Protein AF-A0A1Y1VNZ2-F1 (afdb_monomer_lite)

Structure (mmCIF, N/CA/C/O backbone):
data_AF-A0A1Y1VNZ2-F1
#
_entry.id   AF-A0A1Y1VNZ2-F1
#
loop_
_atom_site.group_PDB
_atom_site.id
_atom_site.type_symbol
_atom_site.label_atom_id
_atom_site.label_alt_id
_atom_site.label_comp_id
_atom_site.label_asym_id
_atom_site.label_entity_id
_atom_site.label_seq_id
_atom_site.pdbx_PDB_ins_code
_atom_site.Cartn_x
_atom_site.Cartn_y
_atom_site.Cartn_z
_atom_site.occupancy
_atom_site.B_iso_or_equiv
_atom_site.auth_seq_id
_atom_site.auth_comp_id
_atom_site.auth_asym_id
_atom_site.auth_atom_id
_atom_site.pdbx_PDB_model_num
ATOM 1 N N . MET A 1 1 ? -47.159 17.615 4.444 1.00 54.03 1 MET A N 1
ATOM 2 C CA . MET A 1 1 ? -46.268 16.530 3.976 1.00 54.03 1 MET A CA 1
ATOM 3 C C . MET A 1 1 ? -45.574 15.973 5.214 1.00 54.03 1 MET A C 1
ATOM 5 O O . MET A 1 1 ? -44.847 16.717 5.856 1.00 54.03 1 MET A O 1
ATOM 9 N N . ASN A 1 2 ? -45.932 14.759 5.651 1.00 54.75 2 ASN A N 1
ATOM 10 C CA . ASN A 1 2 ? -45.526 14.228 6.960 1.00 54.75 2 ASN A CA 1
ATOM 11 C C . ASN A 1 2 ? -44.004 14.058 7.062 1.00 54.75 2 ASN A C 1
ATOM 13 O O . ASN A 1 2 ? -43.372 13.559 6.132 1.00 54.75 2 ASN A O 1
ATOM 17 N N . ILE A 1 3 ? -43.443 14.412 8.220 1.00 58.66 3 ILE A N 1
ATOM 18 C CA . ILE A 1 3 ? -42.016 14.269 8.561 1.00 58.66 3 ILE A CA 1
ATOM 19 C C . ILE A 1 3 ? -41.533 12.818 8.343 1.00 58.66 3 ILE A C 1
ATOM 21 O O . ILE A 1 3 ? -40.403 12.598 7.913 1.00 58.66 3 ILE A O 1
ATOM 25 N N . SER A 1 4 ? -42.415 11.826 8.518 1.00 63.47 4 SER A N 1
ATOM 26 C CA . SER A 1 4 ? -42.131 10.413 8.226 1.00 63.47 4 SER A CA 1
ATOM 27 C C . SER A 1 4 ? -41.830 10.134 6.748 1.00 63.47 4 SER A C 1
ATOM 29 O O . SER A 1 4 ? -40.929 9.357 6.444 1.00 63.47 4 SER A O 1
ATOM 31 N N . ASN A 1 5 ? -42.530 10.794 5.819 1.00 61.56 5 ASN A N 1
ATOM 32 C CA . ASN A 1 5 ? -42.321 10.606 4.381 1.00 61.56 5 ASN A CA 1
ATOM 33 C C . ASN A 1 5 ? -41.025 11.268 3.908 1.00 61.56 5 ASN A C 1
ATOM 35 O O . ASN A 1 5 ? -40.374 10.752 3.006 1.00 61.56 5 ASN A O 1
ATOM 39 N N . ILE A 1 6 ? -40.630 12.381 4.535 1.00 63.16 6 ILE A N 1
ATOM 40 C CA . ILE A 1 6 ? -39.359 13.060 4.254 1.00 63.16 6 ILE A CA 1
ATOM 41 C C . ILE A 1 6 ? -38.185 12.192 4.721 1.00 63.16 6 ILE A C 1
ATOM 43 O O . ILE A 1 6 ? -37.257 11.965 3.950 1.00 63.16 6 ILE A O 1
ATOM 47 N N . ASN A 1 7 ? -38.259 11.622 5.927 1.00 63.69 7 ASN A N 1
ATOM 48 C CA . ASN A 1 7 ? -37.220 10.724 6.442 1.00 63.69 7 ASN A CA 1
ATOM 49 C C . ASN A 1 7 ? -37.095 9.433 5.617 1.00 63.69 7 ASN A C 1
ATOM 51 O O . ASN A 1 7 ? -35.981 8.983 5.360 1.00 63.69 7 ASN A O 1
ATOM 55 N N . LEU A 1 8 ? -38.214 8.874 5.142 1.00 66.00 8 LEU A N 1
ATOM 56 C CA . LEU A 1 8 ? -38.209 7.700 4.265 1.00 66.00 8 LEU A CA 1
ATOM 57 C C . LEU A 1 8 ? -37.582 8.009 2.895 1.00 66.00 8 LEU A C 1
ATOM 59 O O . LEU A 1 8 ? -36.764 7.237 2.401 1.00 66.00 8 LEU A O 1
ATOM 63 N N . LEU A 1 9 ? -37.916 9.156 2.296 1.00 61.31 9 LEU A N 1
ATOM 64 C CA . LEU A 1 9 ? -37.303 9.615 1.046 1.00 61.31 9 LEU A CA 1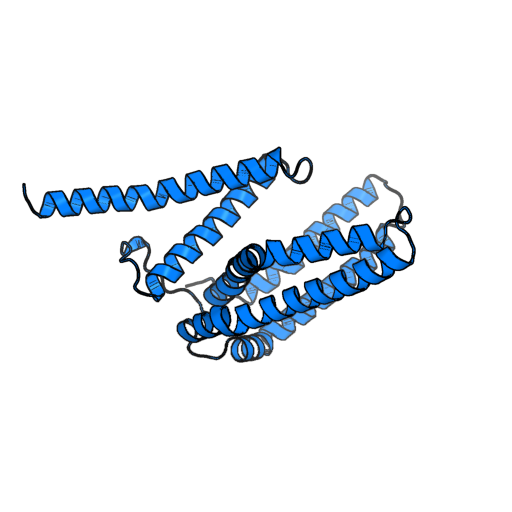
ATOM 65 C C . LEU A 1 9 ? -35.797 9.831 1.209 1.00 61.31 9 LEU A C 1
ATOM 67 O O . LEU A 1 9 ? -35.024 9.344 0.388 1.00 61.31 9 LEU A O 1
ATOM 71 N N . ILE A 1 10 ? -35.371 10.499 2.281 1.00 62.81 10 ILE A N 1
ATOM 72 C CA . ILE A 1 10 ? -33.952 10.716 2.590 1.00 62.81 10 ILE A CA 1
ATOM 73 C C . ILE A 1 10 ? -33.227 9.375 2.768 1.00 62.81 10 ILE A C 1
ATOM 75 O O . ILE A 1 10 ? -32.164 9.188 2.181 1.00 62.81 10 ILE A O 1
ATOM 79 N N . ALA A 1 11 ? -33.817 8.415 3.486 1.00 62.03 11 ALA A N 1
ATOM 80 C CA . ALA A 1 11 ? -33.245 7.080 3.656 1.00 62.03 11 ALA A CA 1
ATOM 81 C C . ALA A 1 11 ? -33.095 6.330 2.320 1.00 62.03 11 ALA A C 1
ATOM 83 O O . ALA A 1 11 ? -32.047 5.740 2.057 1.00 62.03 11 ALA A O 1
ATOM 84 N N . ILE A 1 12 ? -34.091 6.409 1.431 1.00 66.19 12 ILE A N 1
ATOM 85 C CA . ILE A 1 12 ? -34.027 5.805 0.091 1.00 66.19 12 ILE A CA 1
ATOM 86 C C . ILE A 1 12 ? -32.939 6.476 -0.759 1.00 66.19 12 ILE A C 1
ATOM 88 O O . ILE A 1 12 ? -32.157 5.784 -1.413 1.00 66.19 12 ILE A O 1
ATOM 92 N N . TYR A 1 13 ? -32.842 7.807 -0.740 1.00 64.50 13 TYR A N 1
ATOM 93 C CA . TYR A 1 13 ? -31.805 8.532 -1.479 1.00 64.50 13 TYR A CA 1
ATOM 94 C C . TYR A 1 13 ? -30.401 8.202 -0.970 1.00 64.50 13 TYR A C 1
ATOM 96 O O . TYR A 1 13 ? -29.522 7.906 -1.776 1.00 64.50 13 TYR A O 1
ATOM 104 N N . ILE A 1 14 ? -30.204 8.180 0.349 1.00 68.00 14 ILE A N 1
ATOM 105 C CA . ILE A 1 14 ? -28.942 7.784 0.983 1.00 68.00 14 ILE A CA 1
ATOM 106 C C . ILE A 1 14 ? -28.587 6.336 0.611 1.00 68.00 14 ILE A C 1
ATOM 108 O O . ILE A 1 14 ? -27.460 6.078 0.194 1.00 68.00 14 ILE A O 1
ATOM 112 N N . SER A 1 15 ? -29.556 5.411 0.653 1.00 69.50 15 SER A N 1
ATOM 113 C CA . SER A 1 15 ? -29.335 4.012 0.259 1.00 69.50 15 SER A CA 1
ATOM 114 C C . SER A 1 15 ? -28.850 3.883 -1.186 1.00 69.50 15 SER A C 1
ATOM 116 O O . SER A 1 15 ? -27.930 3.119 -1.454 1.00 69.50 15 SER A O 1
ATOM 118 N N . ARG A 1 16 ? -29.388 4.685 -2.117 1.00 78.31 16 ARG A N 1
ATOM 119 C CA . ARG A 1 16 ? -28.989 4.652 -3.532 1.00 78.31 16 ARG A CA 1
ATOM 120 C C . ARG A 1 16 ? -27.532 5.047 -3.735 1.00 78.31 16 ARG A C 1
ATOM 122 O O . ARG A 1 16 ? -26.854 4.395 -4.525 1.00 78.31 16 ARG A O 1
ATOM 129 N N . TRP A 1 17 ? -27.045 6.060 -3.020 1.00 80.06 17 TRP A N 1
ATOM 130 C CA . TRP A 1 17 ? -25.656 6.513 -3.134 1.00 80.06 17 TRP A CA 1
ATOM 131 C C . TRP A 1 17 ? -24.645 5.449 -2.700 1.00 80.06 17 TRP A C 1
ATOM 133 O O . TRP A 1 17 ? -23.601 5.325 -3.340 1.00 80.06 17 TRP A O 1
ATOM 143 N N . TYR A 1 18 ? -24.977 4.632 -1.695 1.00 81.50 18 TYR A N 1
ATOM 144 C CA . TYR A 1 18 ? -24.123 3.519 -1.263 1.00 81.50 18 TYR A CA 1
ATOM 145 C C . TYR A 1 18 ? -23.959 2.419 -2.320 1.00 81.50 18 TYR A C 1
ATOM 147 O O . TYR A 1 18 ? -22.993 1.668 -2.248 1.00 81.50 18 TYR A O 1
ATOM 155 N N . TYR A 1 19 ? -24.847 2.331 -3.316 1.00 82.62 19 TYR A N 1
ATOM 156 C CA . TYR A 1 19 ? -24.719 1.371 -4.419 1.00 82.62 19 TYR A CA 1
ATOM 157 C C . TYR A 1 19 ? -24.178 2.015 -5.696 1.00 82.62 19 TYR A C 1
ATOM 159 O O . TYR A 1 19 ? -23.313 1.448 -6.362 1.00 82.62 19 TYR A O 1
ATOM 167 N N . THR A 1 20 ? -24.653 3.210 -6.052 1.00 87.44 20 THR A N 1
ATOM 168 C CA . THR A 1 20 ? -24.281 3.845 -7.323 1.00 87.44 20 THR A CA 1
ATOM 169 C C . THR A 1 20 ? -22.817 4.273 -7.354 1.00 87.44 20 THR A C 1
ATOM 171 O O . THR A 1 20 ? -22.158 4.067 -8.373 1.00 87.44 20 THR A O 1
ATOM 174 N N . LEU A 1 21 ? -22.284 4.824 -6.257 1.00 88.12 21 LEU A N 1
ATOM 175 C CA . LEU A 1 21 ? -20.892 5.284 -6.196 1.00 88.12 21 LEU A CA 1
ATOM 176 C C . LEU A 1 21 ? -19.888 4.130 -6.344 1.00 88.12 21 LEU A C 1
ATOM 178 O O . LEU A 1 21 ? -19.028 4.231 -7.225 1.00 88.12 21 LEU A O 1
ATOM 182 N N . PRO A 1 22 ? -20.000 3.014 -5.594 1.00 91.19 22 PRO A N 1
ATOM 183 C CA . PRO A 1 22 ? -19.127 1.861 -5.802 1.00 91.19 22 PRO A CA 1
ATOM 184 C C . PRO A 1 22 ? -19.240 1.271 -7.206 1.00 91.19 22 PRO A C 1
ATOM 186 O O . PRO A 1 22 ? -18.220 0.958 -7.812 1.00 91.19 22 PRO A O 1
ATOM 189 N N . CYS A 1 23 ? -20.447 1.164 -7.774 1.00 91.38 23 CYS A N 1
ATOM 190 C CA . CYS A 1 23 ? -20.615 0.654 -9.138 1.00 91.38 23 CYS A CA 1
ATOM 191 C C . CYS A 1 23 ? -19.909 1.534 -10.181 1.00 91.38 23 CYS A C 1
ATOM 193 O O . CYS A 1 23 ? -19.227 1.009 -11.062 1.00 91.38 23 CYS A O 1
ATOM 195 N N . LEU A 1 24 ? -20.032 2.861 -10.072 1.00 92.94 24 LEU A N 1
ATOM 196 C CA . LEU A 1 24 ? -19.331 3.795 -10.955 1.00 92.94 24 LEU A CA 1
ATOM 197 C C . LEU A 1 24 ? -17.814 3.689 -10.787 1.00 92.94 24 LEU A C 1
ATOM 199 O O . LEU A 1 24 ? -17.089 3.607 -11.778 1.00 92.94 24 LEU A O 1
ATOM 203 N N . PHE A 1 25 ? -17.335 3.637 -9.545 1.00 92.31 25 PHE A N 1
ATOM 204 C CA . PHE A 1 25 ? -15.914 3.491 -9.246 1.00 92.31 25 PHE A CA 1
ATOM 205 C C . PHE A 1 25 ? -15.343 2.175 -9.796 1.00 92.31 25 PHE A C 1
ATOM 207 O O . PHE A 1 25 ? -14.300 2.184 -10.451 1.00 92.31 25 PHE A O 1
ATOM 214 N N . CYS A 1 26 ? -16.076 1.070 -9.643 1.00 94.56 26 CYS A N 1
ATOM 215 C CA . CYS A 1 26 ? -15.733 -0.225 -10.229 1.00 94.56 26 CYS A CA 1
ATOM 216 C C . CYS A 1 26 ? -15.634 -0.146 -11.753 1.00 94.56 26 CYS A C 1
ATOM 218 O O . CYS A 1 26 ? -14.647 -0.605 -12.326 1.00 94.56 26 CYS A O 1
ATOM 220 N N . GLY A 1 27 ? -16.604 0.499 -12.410 1.00 94.12 27 GLY A N 1
ATOM 221 C CA . GLY A 1 27 ? -16.579 0.713 -13.857 1.00 94.12 27 GLY A CA 1
ATOM 222 C C . GLY A 1 27 ? -15.359 1.514 -14.322 1.00 94.12 27 GLY A C 1
ATOM 223 O O . GLY A 1 27 ? -14.722 1.141 -15.308 1.00 94.12 27 GLY A O 1
ATOM 224 N N . ILE A 1 28 ? -14.985 2.568 -13.588 1.00 93.56 28 ILE A N 1
ATOM 225 C CA . ILE A 1 28 ? -13.801 3.392 -13.886 1.00 93.56 28 ILE A CA 1
ATOM 226 C C . ILE A 1 28 ? -12.513 2.575 -13.739 1.00 93.56 28 ILE A C 1
ATOM 228 O O . ILE A 1 28 ? -11.670 2.596 -14.639 1.00 93.56 28 ILE A O 1
ATOM 232 N N . ILE A 1 29 ? -12.356 1.841 -12.634 1.00 92.31 29 ILE A N 1
ATOM 233 C CA . ILE A 1 29 ? -11.171 1.002 -12.409 1.00 92.31 29 ILE A CA 1
ATOM 234 C C . ILE A 1 29 ? -11.089 -0.086 -13.471 1.00 92.31 29 ILE A C 1
ATOM 236 O O . ILE A 1 29 ? -10.027 -0.291 -14.056 1.00 92.31 29 ILE A O 1
ATOM 240 N N . TYR A 1 30 ? -12.201 -0.757 -13.757 1.00 94.56 30 TYR A N 1
ATOM 241 C CA . TYR A 1 30 ? -12.243 -1.804 -14.765 1.00 94.56 30 TYR A CA 1
ATOM 242 C C . TYR A 1 30 ? -11.830 -1.275 -16.142 1.00 94.56 30 TYR A C 1
ATOM 244 O O . TYR A 1 30 ? -10.962 -1.857 -16.794 1.00 94.56 30 TYR A O 1
ATOM 252 N N . TYR A 1 31 ? -12.373 -0.125 -16.551 1.00 93.56 31 TYR A N 1
ATOM 253 C CA . TYR A 1 31 ? -11.978 0.539 -17.791 1.00 93.56 31 TYR A CA 1
ATOM 254 C C . TYR A 1 31 ? -10.476 0.852 -17.815 1.00 93.56 31 TYR A C 1
ATOM 256 O O . TYR A 1 31 ? -9.798 0.537 -18.793 1.00 93.56 31 TYR A O 1
ATOM 264 N N . PHE A 1 32 ? -9.932 1.413 -16.733 1.00 91.50 32 PHE A N 1
ATOM 265 C CA . PHE A 1 32 ? -8.505 1.718 -16.628 1.00 91.50 32 PHE A CA 1
ATOM 266 C C . PHE A 1 32 ? -7.630 0.461 -16.756 1.00 91.50 32 PHE A C 1
ATOM 268 O O . PHE A 1 32 ? -6.660 0.465 -17.516 1.00 91.50 32 PHE A O 1
ATOM 275 N N . LEU A 1 33 ? -7.986 -0.629 -16.071 1.00 92.00 33 LEU A N 1
ATOM 276 C CA . LEU A 1 33 ? -7.240 -1.890 -16.116 1.00 92.00 33 LEU A CA 1
ATOM 277 C C . LEU A 1 33 ? -7.222 -2.500 -17.523 1.00 92.00 33 LEU A C 1
ATOM 279 O O . LEU A 1 33 ? -6.175 -2.966 -17.964 1.00 92.00 33 LEU A O 1
ATOM 283 N N . ILE A 1 34 ? -8.348 -2.475 -18.239 1.00 91.62 34 ILE A N 1
ATOM 284 C CA . ILE A 1 34 ? -8.457 -3.098 -19.566 1.00 91.62 34 ILE A CA 1
ATOM 285 C C . ILE A 1 34 ? -7.883 -2.206 -20.676 1.00 91.62 34 ILE A C 1
ATOM 287 O O . ILE A 1 34 ? -7.222 -2.703 -21.591 1.00 91.62 34 ILE A O 1
ATOM 291 N N . VAL A 1 35 ? -8.121 -0.893 -20.622 1.00 90.12 35 VAL A N 1
ATOM 292 C CA . VAL A 1 35 ? -7.769 0.028 -21.716 1.00 90.12 35 VAL A CA 1
ATOM 293 C C . VAL A 1 35 ? -6.387 0.644 -21.543 1.00 90.12 35 VAL A C 1
ATOM 295 O O . VAL A 1 35 ? -5.658 0.753 -22.532 1.00 90.12 35 VAL A O 1
ATOM 298 N N . ASN A 1 36 ? -6.008 1.034 -20.323 1.00 87.88 36 ASN A N 1
ATOM 299 C CA . ASN A 1 36 ? -4.749 1.746 -20.087 1.00 87.88 36 ASN A CA 1
ATOM 300 C C . ASN A 1 36 ? -3.603 0.787 -19.750 1.00 87.88 36 ASN A C 1
ATOM 302 O O . ASN A 1 36 ? -2.464 1.061 -20.121 1.00 87.88 36 ASN A O 1
ATOM 306 N N . ILE A 1 37 ? -3.894 -0.349 -19.108 1.00 87.06 37 ILE A N 1
ATOM 307 C CA . ILE A 1 37 ? -2.903 -1.383 -18.770 1.00 87.06 37 ILE A CA 1
ATOM 308 C C . ILE A 1 37 ? -3.054 -2.604 -19.692 1.00 87.06 37 ILE A C 1
ATOM 310 O O . ILE A 1 37 ? -3.264 -3.742 -19.263 1.00 87.06 37 ILE A O 1
ATOM 314 N N . LYS A 1 38 ? -2.970 -2.360 -21.005 1.00 79.62 38 LYS A N 1
ATOM 315 C CA . LYS A 1 38 ? -3.167 -3.408 -22.016 1.00 79.62 38 LYS A CA 1
ATOM 316 C C . LYS A 1 38 ? -2.180 -4.560 -21.824 1.00 79.62 38 LYS A C 1
ATOM 318 O O . LYS A 1 38 ? -0.975 -4.349 -21.737 1.00 79.62 38 LYS A O 1
ATOM 323 N N . GLY A 1 39 ? -2.709 -5.783 -21.825 1.00 77.19 39 GLY A N 1
ATOM 324 C CA . GLY A 1 39 ? -1.923 -7.017 -21.758 1.00 77.19 39 GLY A CA 1
ATOM 325 C C . GLY A 1 39 ? -1.536 -7.472 -20.350 1.00 77.19 39 GLY A C 1
ATOM 326 O O . GLY A 1 39 ? -0.933 -8.534 -20.226 1.00 77.19 39 GLY A O 1
ATOM 327 N N . SER A 1 40 ? -1.887 -6.726 -19.296 1.00 82.75 40 SER A N 1
ATOM 328 C CA . SER A 1 40 ? -1.608 -7.147 -17.914 1.00 82.75 40 SER A CA 1
ATOM 329 C C . SER A 1 40 ? -2.696 -8.017 -17.292 1.00 82.75 40 SER A C 1
ATOM 331 O O . SER A 1 40 ? -2.387 -8.794 -16.396 1.00 82.75 40 SER A O 1
ATOM 333 N N . PHE A 1 41 ? -3.943 -7.904 -17.755 1.00 84.00 41 PHE A N 1
ATOM 334 C CA . PHE A 1 41 ? -5.074 -8.647 -17.202 1.00 84.00 41 PHE A CA 1
ATOM 335 C C . PHE A 1 41 ? -5.969 -9.203 -18.305 1.00 84.00 41 PHE A C 1
ATOM 337 O O . PHE A 1 41 ? -6.240 -8.532 -19.305 1.00 84.00 41 PHE A O 1
ATOM 344 N N . THR A 1 42 ? -6.483 -10.412 -18.095 1.00 88.81 42 THR A N 1
ATOM 345 C CA . THR A 1 42 ? -7.653 -10.907 -18.833 1.00 88.81 42 THR A CA 1
ATOM 346 C C . THR A 1 42 ? -8.920 -10.152 -18.407 1.00 88.81 42 THR A C 1
ATOM 348 O O . THR A 1 42 ? -8.967 -9.549 -17.333 1.00 88.81 42 THR A O 1
ATOM 351 N N . LEU A 1 43 ? -9.981 -10.199 -19.226 1.00 87.94 43 LEU A N 1
ATOM 352 C CA . LEU A 1 43 ? -11.260 -9.541 -18.908 1.00 87.94 43 LEU A CA 1
ATOM 353 C C . LEU A 1 43 ? -11.816 -9.970 -17.540 1.00 87.94 43 LEU A C 1
ATOM 355 O O . LEU A 1 43 ? -12.331 -9.128 -16.804 1.00 87.94 43 LEU A O 1
ATOM 359 N N . SER A 1 44 ? -11.686 -11.253 -17.188 1.00 88.44 44 SER A N 1
ATOM 360 C CA . SER A 1 44 ? -12.123 -11.793 -15.899 1.00 88.44 44 SER A CA 1
ATOM 361 C C . SER A 1 44 ? -11.214 -11.368 -14.747 1.00 88.44 44 SER A C 1
ATOM 363 O O . SER A 1 44 ? -11.722 -10.927 -13.719 1.00 88.44 44 SER A O 1
ATOM 365 N N . GLU A 1 45 ? -9.889 -11.427 -14.905 1.00 86.62 45 GLU A N 1
ATOM 366 C CA . GLU A 1 45 ? -8.952 -10.994 -13.854 1.00 86.62 45 GLU A CA 1
ATOM 367 C C . GLU A 1 45 ? -9.105 -9.503 -13.553 1.00 86.62 45 GLU A C 1
ATOM 369 O O . GLU A 1 45 ? -9.221 -9.119 -12.391 1.00 86.62 45 GLU A O 1
ATOM 374 N N . GLY A 1 46 ? -9.206 -8.667 -14.591 1.00 90.25 46 GLY A N 1
ATOM 375 C CA . GLY A 1 46 ? -9.454 -7.237 -14.429 1.00 90.25 46 GLY A CA 1
ATOM 376 C C . GLY A 1 46 ? -10.764 -6.957 -13.688 1.00 90.25 46 GLY A C 1
ATOM 377 O O . GLY A 1 46 ? -10.819 -6.038 -12.875 1.00 90.25 46 GLY A O 1
ATOM 378 N N . SER A 1 47 ? -11.803 -7.776 -13.902 1.00 92.19 47 SER A N 1
ATOM 379 C CA . SER A 1 47 ? -13.094 -7.618 -13.217 1.00 92.19 47 SER A CA 1
ATOM 380 C C . SER A 1 47 ? -13.009 -7.953 -11.725 1.00 92.19 47 SER A C 1
ATOM 382 O O . SER A 1 47 ? -13.599 -7.246 -10.910 1.00 92.19 47 SER A O 1
ATOM 384 N N . ILE A 1 48 ? -12.245 -8.987 -11.356 1.00 92.88 48 ILE A N 1
ATOM 385 C CA . ILE A 1 48 ? -12.028 -9.391 -9.959 1.00 92.88 48 ILE A CA 1
ATOM 386 C C . ILE A 1 48 ? -11.204 -8.323 -9.240 1.00 92.88 48 ILE A C 1
ATOM 388 O O . ILE A 1 48 ? -11.555 -7.899 -8.140 1.00 92.88 48 ILE A O 1
ATOM 392 N N . VAL A 1 49 ? -10.138 -7.839 -9.882 1.00 91.31 49 VAL A N 1
ATOM 393 C CA . VAL A 1 49 ? -9.279 -6.786 -9.327 1.00 91.31 49 VAL A CA 1
ATOM 394 C C . VAL A 1 49 ? -10.064 -5.486 -9.144 1.00 91.31 49 VAL A C 1
ATOM 396 O O . VAL A 1 49 ? -9.986 -4.879 -8.077 1.00 91.31 49 VAL A O 1
ATOM 399 N N . ALA A 1 50 ? -10.872 -5.081 -10.129 1.00 93.38 50 ALA A N 1
ATOM 400 C CA . ALA A 1 50 ? -11.704 -3.882 -10.028 1.00 93.38 50 ALA A CA 1
ATOM 401 C C . ALA A 1 50 ? -12.718 -3.963 -8.877 1.00 93.38 50 ALA A C 1
ATOM 403 O O . ALA A 1 50 ? -12.860 -3.004 -8.114 1.00 93.38 50 ALA A O 1
ATOM 404 N N . GLN A 1 51 ? -13.373 -5.115 -8.704 1.00 93.00 51 GLN A N 1
ATOM 405 C CA . GLN A 1 51 ? -14.277 -5.356 -7.576 1.00 93.00 51 GLN A CA 1
ATOM 406 C C . GLN A 1 51 ? -13.538 -5.301 -6.235 1.00 93.00 51 GLN A C 1
ATOM 408 O O . GLN A 1 51 ? -14.005 -4.631 -5.317 1.00 93.00 51 GLN A O 1
ATOM 413 N N . GLY A 1 52 ? -12.366 -5.935 -6.134 1.00 91.12 52 GLY A N 1
ATOM 414 C CA . GLY A 1 52 ? -11.549 -5.916 -4.918 1.00 91.12 52 GLY A CA 1
ATOM 415 C C . GLY A 1 52 ? -11.118 -4.504 -4.514 1.00 91.12 52 GLY A C 1
ATOM 416 O O . GLY A 1 52 ? -11.296 -4.114 -3.362 1.00 91.12 52 GLY A O 1
ATOM 417 N N . PHE A 1 53 ? -10.622 -3.703 -5.463 1.00 89.19 53 PHE A N 1
ATOM 418 C CA . PHE A 1 53 ? -10.277 -2.302 -5.197 1.00 89.19 53 PHE A CA 1
ATOM 419 C C . PHE A 1 53 ? -11.493 -1.460 -4.816 1.00 89.19 53 PHE A C 1
ATOM 421 O O . PHE A 1 53 ? -11.392 -0.609 -3.936 1.00 89.19 53 PHE A O 1
ATOM 428 N N . THR A 1 54 ? -12.633 -1.693 -5.465 1.00 92.38 54 THR A N 1
ATOM 429 C CA . THR A 1 54 ? -13.874 -0.976 -5.154 1.00 92.38 54 THR A CA 1
ATOM 430 C C . THR A 1 54 ? -14.340 -1.272 -3.741 1.00 92.38 54 THR A C 1
ATOM 432 O O . THR A 1 54 ? -14.683 -0.343 -3.014 1.00 92.38 54 THR A O 1
ATOM 435 N N . LEU A 1 55 ? -14.319 -2.545 -3.345 1.00 89.88 55 LEU A N 1
ATOM 436 C CA . LEU A 1 55 ? -14.701 -2.965 -2.005 1.00 89.88 55 LEU A CA 1
ATOM 437 C C . LEU A 1 55 ? -13.767 -2.352 -0.963 1.00 89.88 55 LEU A C 1
ATOM 439 O O . LEU A 1 55 ? -14.251 -1.722 -0.032 1.00 89.88 55 LEU A O 1
ATOM 443 N N . LE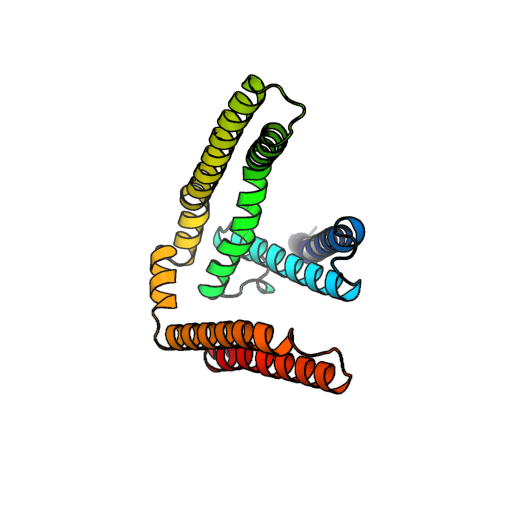U A 1 56 ? -12.448 -2.447 -1.165 1.00 88.25 56 LEU A N 1
ATOM 444 C CA . LEU A 1 56 ? -11.467 -1.838 -0.263 1.00 88.25 56 LEU A CA 1
ATOM 445 C C . LEU A 1 56 ? -11.684 -0.329 -0.122 1.00 88.25 56 LEU A C 1
ATOM 447 O O . LEU A 1 56 ? -11.766 0.174 0.989 1.00 88.25 56 LEU A O 1
ATOM 451 N N . PHE A 1 57 ? -11.811 0.395 -1.235 1.00 87.00 57 PHE A N 1
ATOM 452 C CA . PHE A 1 57 ? -11.970 1.847 -1.207 1.00 87.00 57 PHE A CA 1
ATOM 453 C C . PHE A 1 57 ? -13.285 2.283 -0.552 1.00 87.00 57 PHE A C 1
ATOM 455 O O . PHE A 1 57 ? -13.291 3.201 0.267 1.00 87.00 57 PHE A O 1
ATOM 462 N N . ASN A 1 58 ? -14.394 1.623 -0.895 1.00 89.06 58 ASN A N 1
ATOM 463 C CA . ASN A 1 58 ? -15.699 1.937 -0.326 1.00 89.06 58 ASN A CA 1
ATOM 464 C C . ASN A 1 58 ? -15.747 1.632 1.175 1.00 89.06 58 ASN A C 1
ATOM 466 O O . ASN A 1 58 ? -16.201 2.475 1.947 1.00 89.06 58 ASN A O 1
ATOM 470 N N . ASP A 1 59 ? -15.231 0.473 1.592 1.00 86.81 59 ASP A N 1
ATOM 471 C CA . ASP A 1 59 ? -15.165 0.103 3.006 1.00 86.81 59 ASP A CA 1
ATOM 472 C C . ASP A 1 59 ? -14.313 1.095 3.797 1.00 86.81 59 ASP A C 1
ATOM 474 O O . ASP A 1 59 ? -14.705 1.481 4.896 1.00 86.81 59 ASP A O 1
ATOM 478 N N . SER A 1 60 ? -13.205 1.576 3.227 1.00 87.56 60 SER A N 1
ATOM 479 C CA . SER A 1 60 ? -12.367 2.575 3.892 1.00 87.56 60 SER A CA 1
ATOM 480 C C . SER A 1 60 ? -13.043 3.936 4.028 1.00 87.56 60 SER A C 1
ATOM 482 O O . SER A 1 60 ? -12.934 4.589 5.064 1.00 87.56 60 SER A O 1
ATOM 484 N N . ILE A 1 61 ? -13.796 4.376 3.014 1.00 86.44 61 ILE A N 1
ATOM 485 C CA . ILE A 1 61 ? -14.588 5.607 3.136 1.00 86.44 61 ILE A CA 1
ATOM 486 C C . ILE A 1 61 ? -15.613 5.450 4.253 1.00 86.44 61 ILE A C 1
ATOM 488 O O . ILE A 1 61 ? -15.643 6.296 5.142 1.00 86.44 61 ILE A O 1
ATOM 492 N N . LEU A 1 62 ? -16.407 4.375 4.223 1.00 87.19 62 LEU A N 1
ATOM 493 C CA . LEU A 1 62 ? -17.440 4.099 5.222 1.00 87.19 62 LEU A CA 1
ATOM 494 C C . LEU A 1 62 ? -16.859 4.071 6.636 1.00 87.19 62 LEU A C 1
ATOM 496 O O . LEU A 1 62 ? -17.355 4.758 7.528 1.00 87.19 62 LEU A O 1
ATOM 500 N N . TYR A 1 63 ? -15.781 3.312 6.825 1.00 85.12 63 TYR A N 1
ATOM 501 C CA . TYR A 1 63 ? -15.143 3.155 8.122 1.00 85.12 63 TYR A CA 1
ATOM 502 C C . TYR A 1 63 ? -14.560 4.476 8.634 1.00 85.12 63 TYR A C 1
ATOM 504 O O . TYR A 1 63 ? -14.763 4.846 9.794 1.00 85.12 63 TYR A O 1
ATOM 512 N N . CYS A 1 64 ? -13.897 5.238 7.763 1.00 85.94 64 CYS A N 1
ATOM 513 C CA . CYS A 1 64 ? -13.342 6.541 8.101 1.00 85.94 64 CYS A CA 1
ATOM 514 C C . CYS A 1 64 ? -14.425 7.561 8.477 1.00 85.94 64 CYS A C 1
ATOM 516 O O . CYS A 1 64 ? -14.329 8.195 9.532 1.00 85.94 64 CYS A O 1
ATOM 518 N N . THR A 1 65 ? -15.477 7.705 7.667 1.00 86.88 65 THR A N 1
ATOM 519 C CA . THR A 1 65 ? -16.554 8.672 7.931 1.00 86.88 65 THR A CA 1
ATOM 520 C C . THR A 1 65 ? -17.361 8.316 9.170 1.00 86.88 65 THR A C 1
ATOM 522 O O . THR A 1 65 ? -17.783 9.224 9.891 1.00 86.88 65 THR A O 1
ATOM 525 N N . GLN A 1 66 ? -17.515 7.022 9.456 1.00 85.31 66 GLN A N 1
ATOM 526 C CA . GLN A 1 66 ? -18.146 6.541 10.675 1.00 85.31 66 GLN A CA 1
ATOM 527 C C . GLN A 1 66 ? -17.279 6.823 11.910 1.00 85.31 66 GLN A C 1
ATOM 529 O O . GLN A 1 66 ? -17.756 7.447 12.856 1.00 85.31 66 GLN A O 1
ATOM 534 N N . LYS A 1 67 ? -15.995 6.429 11.919 1.00 84.38 67 LYS A N 1
ATOM 535 C CA . LYS A 1 67 ? -15.111 6.626 13.087 1.00 84.38 67 LYS A CA 1
ATOM 536 C C . LYS A 1 67 ? -14.849 8.096 13.401 1.00 84.38 67 LYS A C 1
ATOM 538 O O . LYS A 1 67 ? -14.715 8.445 14.570 1.00 84.38 67 LYS A O 1
ATOM 543 N N . LEU A 1 68 ? -14.803 8.956 12.386 1.00 84.81 68 LEU A N 1
ATOM 544 C CA . LEU A 1 68 ? -14.656 10.403 12.565 1.00 84.81 68 LEU A CA 1
ATOM 545 C C . LEU A 1 68 ? -15.988 11.119 12.851 1.00 84.81 68 LEU A C 1
ATOM 547 O O . LEU A 1 68 ? -15.993 12.340 12.991 1.00 84.81 68 LEU A O 1
ATOM 551 N N . ASN A 1 69 ? -17.108 10.389 12.949 1.00 83.50 69 ASN A N 1
ATOM 552 C CA . ASN A 1 69 ? -18.456 10.932 13.153 1.00 83.50 69 ASN A CA 1
ATOM 553 C C . ASN A 1 69 ? -18.838 12.034 12.142 1.00 83.50 69 ASN A C 1
ATOM 555 O O . ASN A 1 69 ? -19.554 12.976 12.481 1.00 83.50 69 ASN A O 1
ATOM 559 N N . ILE A 1 70 ? -18.364 11.927 10.895 1.00 83.56 70 ILE A N 1
ATOM 560 C CA . ILE A 1 70 ? -18.629 12.919 9.838 1.00 83.56 70 ILE A CA 1
ATOM 561 C C . ILE A 1 70 ? -20.036 12.715 9.269 1.00 83.56 70 ILE A C 1
ATOM 563 O O . ILE A 1 70 ? -20.768 13.677 9.041 1.00 83.56 70 ILE A O 1
ATOM 567 N N . ILE A 1 71 ? -20.414 11.455 9.029 1.00 82.25 71 ILE A N 1
ATOM 568 C CA . ILE A 1 71 ? -21.686 11.069 8.411 1.00 82.25 71 ILE A CA 1
ATOM 569 C C . ILE A 1 71 ? -22.337 9.989 9.274 1.00 82.25 71 ILE A C 1
ATOM 571 O O . ILE A 1 71 ? -21.673 9.062 9.732 1.00 82.25 71 ILE A O 1
ATOM 575 N N . ARG A 1 72 ? -23.653 10.093 9.489 1.00 79.81 72 ARG A N 1
ATOM 576 C CA . ARG A 1 72 ? -24.435 9.013 10.102 1.00 79.81 72 ARG A CA 1
ATOM 577 C C . ARG A 1 72 ? -24.787 7.983 9.036 1.00 79.81 72 ARG A C 1
ATOM 579 O O . ARG A 1 72 ? -25.565 8.277 8.130 1.00 79.81 72 ARG A O 1
ATOM 586 N N . HIS A 1 73 ? -24.198 6.800 9.151 1.00 81.44 73 HIS A N 1
ATOM 587 C CA . HIS A 1 73 ? -24.478 5.668 8.274 1.00 81.44 73 HIS A CA 1
ATOM 588 C C . HIS A 1 73 ? -25.693 4.874 8.783 1.00 81.44 73 HIS A C 1
ATOM 590 O O . HIS A 1 73 ? -25.988 4.918 9.978 1.00 81.44 73 HIS A O 1
ATOM 596 N N . PRO A 1 74 ? -26.412 4.156 7.901 1.00 79.88 74 PRO A N 1
ATOM 597 C CA . PRO A 1 74 ? -27.402 3.166 8.319 1.00 79.88 74 PRO A CA 1
ATOM 598 C C . PRO A 1 74 ? -26.783 2.103 9.236 1.00 79.88 74 PRO A C 1
ATOM 600 O O . PRO A 1 74 ? -25.646 1.699 9.008 1.00 79.88 74 PRO A O 1
ATOM 603 N N . GLU A 1 75 ? -27.555 1.587 10.198 1.00 76.94 75 GLU A N 1
ATOM 604 C CA . GLU A 1 75 ? -27.104 0.566 11.168 1.00 76.94 75 GLU A CA 1
ATOM 605 C C . GLU A 1 75 ? -26.551 -0.706 10.504 1.00 76.94 75 GLU A C 1
ATOM 607 O O . GLU A 1 75 ? -25.677 -1.364 11.050 1.00 76.94 75 GLU A O 1
ATOM 612 N N . ILE A 1 76 ? -26.992 -1.015 9.278 1.00 77.75 76 ILE A N 1
ATOM 613 C CA . ILE A 1 76 ? -26.491 -2.144 8.475 1.00 77.75 76 ILE A CA 1
ATOM 614 C C . ILE A 1 76 ? -24.987 -2.026 8.179 1.00 77.75 76 ILE A C 1
ATOM 616 O O . ILE A 1 76 ? -24.371 -3.027 7.845 1.00 77.75 76 ILE A O 1
ATOM 620 N N . PHE A 1 77 ? -24.394 -0.834 8.269 1.00 76.00 77 PHE A N 1
ATOM 621 C CA . PHE A 1 77 ? -22.962 -0.615 8.047 1.00 76.00 77 PHE A CA 1
ATOM 622 C C . PHE A 1 77 ? -22.167 -0.431 9.345 1.00 76.00 77 PHE A C 1
ATOM 624 O O . PHE A 1 77 ? -20.959 -0.210 9.277 1.00 76.00 77 PHE A O 1
ATOM 631 N N . ASP A 1 78 ? -22.815 -0.536 10.509 1.00 75.12 78 ASP A N 1
ATOM 632 C CA . ASP A 1 78 ? -22.155 -0.433 11.806 1.00 75.12 78 ASP A CA 1
ATOM 633 C C . ASP A 1 78 ? -21.579 -1.794 12.219 1.00 75.12 78 ASP A C 1
ATOM 635 O O . ASP A 1 78 ? -22.233 -2.613 12.864 1.00 75.12 78 ASP A O 1
ATOM 639 N N . PHE A 1 79 ? -20.347 -2.062 11.783 1.00 73.69 79 PHE A N 1
ATOM 640 C CA . PHE A 1 79 ? -19.613 -3.270 12.150 1.00 73.69 79 PHE A CA 1
ATOM 641 C C . PHE A 1 79 ? -18.344 -2.915 12.915 1.00 73.69 79 PHE A C 1
ATOM 643 O O . PHE A 1 79 ? -17.515 -2.130 12.439 1.00 73.69 79 PHE A O 1
ATOM 650 N N . ASP A 1 80 ? -18.134 -3.567 14.057 1.00 75.94 80 ASP A N 1
ATOM 651 C CA . ASP A 1 80 ? -16.857 -3.495 14.754 1.00 75.94 80 ASP A CA 1
ATOM 652 C C . ASP A 1 80 ? -15.766 -4.167 13.913 1.00 75.94 80 ASP A C 1
ATOM 654 O O . ASP A 1 80 ? -15.809 -5.356 13.591 1.00 75.94 80 ASP A O 1
ATOM 658 N N . ARG A 1 81 ? -14.769 -3.372 13.518 1.00 80.00 81 ARG A N 1
ATOM 659 C CA . ARG A 1 81 ? -13.627 -3.836 12.729 1.00 80.00 81 ARG A CA 1
ATOM 660 C C . ARG A 1 81 ? -12.448 -4.145 13.639 1.00 80.00 81 ARG A C 1
ATOM 662 O O . ARG A 1 81 ? -12.170 -3.427 14.598 1.00 80.00 81 ARG A O 1
ATOM 669 N N . SER A 1 82 ? -11.710 -5.197 13.295 1.00 86.56 82 SER A N 1
ATOM 670 C CA . SER A 1 82 ? -10.478 -5.541 13.998 1.00 86.56 82 SER A CA 1
ATOM 671 C C . SER A 1 82 ? -9.386 -4.493 13.751 1.00 86.56 82 SER A C 1
ATOM 673 O O . SER A 1 82 ? -9.303 -3.880 12.684 1.00 86.56 82 SER A O 1
ATOM 675 N N . ASN A 1 83 ? -8.473 -4.343 14.713 1.00 87.25 83 ASN A N 1
ATOM 676 C CA . ASN A 1 83 ? -7.315 -3.448 14.574 1.00 87.25 83 ASN A CA 1
ATOM 677 C C . ASN A 1 83 ? -6.424 -3.819 13.374 1.00 87.25 83 ASN A C 1
ATOM 679 O O . ASN A 1 83 ? -5.789 -2.948 12.785 1.00 87.25 83 ASN A O 1
ATOM 683 N N . ILE A 1 84 ? -6.406 -5.101 12.985 1.00 87.50 84 ILE A N 1
ATOM 684 C CA . ILE A 1 84 ? -5.688 -5.585 11.798 1.00 87.50 84 ILE A CA 1
ATOM 685 C C . ILE A 1 84 ? -6.279 -4.955 10.536 1.00 87.50 84 ILE A C 1
ATOM 687 O O . ILE A 1 84 ? -5.532 -4.450 9.701 1.00 87.50 84 ILE A O 1
ATOM 691 N N . PHE A 1 85 ? -7.609 -4.960 10.413 1.00 85.31 85 PHE A N 1
ATOM 692 C CA . PHE A 1 85 ? -8.292 -4.369 9.267 1.00 85.31 85 PHE A CA 1
ATOM 693 C C . PHE A 1 85 ? -8.034 -2.862 9.189 1.00 85.31 85 PHE A C 1
ATOM 695 O O . PHE A 1 85 ? -7.637 -2.373 8.136 1.00 85.31 85 PHE A O 1
ATOM 702 N N . ALA A 1 86 ? -8.141 -2.153 10.318 1.00 86.50 86 ALA A N 1
ATOM 703 C CA . ALA A 1 86 ? -7.839 -0.723 10.380 1.00 86.50 86 ALA A CA 1
ATOM 704 C C . ALA A 1 86 ? -6.395 -0.408 9.943 1.00 86.50 86 ALA A C 1
ATOM 706 O O . ALA A 1 86 ? -6.162 0.543 9.200 1.00 86.50 86 ALA A O 1
ATOM 707 N N . MET A 1 87 ? -5.414 -1.221 10.351 1.00 89.12 87 MET A N 1
ATOM 708 C CA . MET A 1 87 ? -4.025 -1.046 9.909 1.00 89.12 87 MET A CA 1
ATOM 709 C C . MET A 1 87 ? -3.829 -1.347 8.426 1.00 89.12 87 MET A C 1
ATOM 711 O O . MET A 1 87 ? -3.084 -0.631 7.757 1.00 89.12 87 MET A O 1
ATOM 715 N N . LEU A 1 88 ? -4.484 -2.385 7.904 1.00 88.00 88 LEU A N 1
ATOM 716 C CA . LEU A 1 88 ? -4.424 -2.734 6.485 1.00 88.00 88 LEU A CA 1
ATOM 717 C C . LEU A 1 88 ? -5.014 -1.614 5.620 1.00 88.00 88 LEU A C 1
ATOM 719 O O . LEU A 1 88 ? -4.420 -1.235 4.613 1.00 88.00 88 LEU A O 1
ATOM 723 N N . GLU A 1 89 ? -6.144 -1.056 6.040 1.00 87.25 89 GLU A N 1
ATOM 724 C CA . GLU A 1 89 ? -6.787 0.087 5.402 1.00 87.25 89 GLU A CA 1
ATOM 725 C C . GLU A 1 89 ? -5.864 1.310 5.372 1.00 87.25 89 GLU A C 1
ATOM 727 O O . GLU A 1 89 ? -5.595 1.852 4.297 1.00 87.25 89 GLU A O 1
ATOM 732 N N . VAL A 1 90 ? -5.317 1.711 6.525 1.00 89.94 90 VAL A N 1
ATOM 733 C CA . VAL A 1 90 ? -4.395 2.856 6.609 1.00 89.94 90 VAL A CA 1
ATOM 734 C C . VAL A 1 90 ? -3.162 2.633 5.741 1.00 89.94 90 VAL A C 1
ATOM 736 O O . VAL A 1 90 ? -2.687 3.564 5.093 1.00 89.94 90 VAL A O 1
ATOM 739 N N . LEU A 1 91 ? -2.650 1.404 5.688 1.00 90.00 91 LEU A N 1
ATOM 740 C CA . LEU A 1 91 ? -1.495 1.071 4.869 1.00 90.00 91 LEU A CA 1
ATOM 741 C C . LEU A 1 91 ? -1.818 1.142 3.372 1.00 90.00 91 LEU A C 1
ATOM 743 O O . LEU A 1 91 ? -1.097 1.804 2.628 1.00 90.00 91 LEU A O 1
ATOM 747 N N . ILE A 1 92 ? -2.877 0.475 2.912 1.00 89.75 92 ILE A N 1
ATOM 748 C CA . ILE A 1 92 ? -3.204 0.382 1.483 1.00 89.75 92 ILE A CA 1
ATOM 749 C C . ILE A 1 92 ? -3.790 1.702 0.986 1.00 89.75 92 ILE A C 1
ATOM 751 O O . ILE A 1 92 ? -3.228 2.333 0.093 1.00 89.75 92 ILE A O 1
ATOM 755 N N . VAL A 1 93 ? -4.897 2.154 1.571 1.00 89.81 93 VAL A N 1
ATOM 756 C CA . VAL A 1 93 ? -5.596 3.355 1.104 1.00 89.81 93 VAL A CA 1
ATOM 757 C C . VAL A 1 93 ? -4.788 4.606 1.428 1.00 89.81 93 VAL A C 1
ATOM 759 O O . VAL A 1 93 ? -4.634 5.477 0.570 1.00 89.81 93 VAL A O 1
ATOM 762 N N . GLY A 1 94 ? -4.175 4.665 2.613 1.00 90.75 94 GLY A N 1
ATOM 763 C CA . GLY A 1 94 ? -3.294 5.774 2.977 1.00 90.75 94 GLY A CA 1
ATOM 764 C C . GLY A 1 94 ? -2.073 5.885 2.061 1.00 90.75 94 GLY A C 1
ATOM 765 O O . GLY A 1 94 ? -1.750 6.992 1.631 1.00 90.75 94 GLY A O 1
ATOM 766 N N . SER A 1 95 ? -1.434 4.773 1.671 1.00 90.50 95 SER A N 1
ATOM 767 C CA . SER A 1 95 ? -0.301 4.831 0.729 1.00 90.50 95 SER A CA 1
ATOM 768 C C . SER A 1 95 ? -0.713 5.282 -0.674 1.00 90.50 95 SER A C 1
ATOM 770 O O . SER A 1 95 ? 0.010 6.071 -1.289 1.00 90.50 95 SER A O 1
ATOM 772 N N . ILE A 1 96 ? -1.888 4.868 -1.157 1.00 90.75 96 ILE A N 1
ATOM 773 C CA . ILE A 1 96 ? -2.449 5.338 -2.432 1.00 90.75 96 ILE A CA 1
ATOM 774 C C . ILE A 1 96 ? -2.699 6.853 -2.382 1.00 90.75 96 ILE A C 1
ATOM 776 O O . ILE A 1 96 ? -2.304 7.575 -3.300 1.00 90.75 96 ILE A O 1
ATOM 780 N N . ILE A 1 97 ? -3.290 7.361 -1.298 1.00 91.12 97 ILE A N 1
ATOM 781 C CA . ILE A 1 97 ? -3.518 8.803 -1.113 1.00 91.12 97 ILE A CA 1
ATOM 782 C C . ILE A 1 97 ? -2.185 9.560 -1.070 1.00 91.12 97 ILE A C 1
ATOM 784 O O . ILE A 1 97 ? -2.027 10.569 -1.762 1.00 91.12 97 ILE A O 1
ATOM 788 N N . CYS A 1 98 ? -1.196 9.059 -0.324 1.00 93.81 98 CYS A N 1
ATOM 789 C CA . CYS A 1 98 ? 0.142 9.649 -0.296 1.00 93.81 98 CYS A CA 1
ATOM 790 C C . CYS A 1 98 ? 0.773 9.703 -1.691 1.00 93.81 98 CYS A C 1
ATOM 792 O O . CYS A 1 98 ? 1.373 10.719 -2.046 1.00 93.81 98 CYS A O 1
ATOM 794 N N . TYR A 1 99 ? 0.617 8.647 -2.494 1.00 92.56 99 TYR A N 1
ATOM 795 C CA . TYR A 1 99 ? 1.096 8.629 -3.872 1.00 92.56 99 TYR A CA 1
ATOM 796 C C . TYR A 1 99 ? 0.449 9.735 -4.708 1.00 92.56 99 TYR A C 1
ATOM 798 O O . TYR A 1 99 ? 1.170 10.481 -5.365 1.00 92.56 99 TYR A O 1
ATOM 806 N N . PHE A 1 100 ? -0.876 9.900 -4.650 1.00 93.62 100 PHE A N 1
ATOM 807 C CA . PHE A 1 100 ? -1.564 10.955 -5.402 1.00 93.62 100 PHE A CA 1
ATOM 808 C C . PHE A 1 100 ? -1.120 12.363 -4.990 1.00 93.62 100 PHE A C 1
ATOM 810 O O . PHE A 1 100 ? -0.873 13.202 -5.857 1.00 93.62 100 PHE A O 1
ATOM 817 N N . ILE A 1 101 ? -0.949 12.615 -3.689 1.00 95.31 101 ILE A N 1
ATOM 818 C CA . ILE A 1 101 ? -0.484 13.915 -3.178 1.00 95.31 101 ILE A CA 1
ATOM 819 C C . ILE A 1 101 ? 0.951 14.210 -3.644 1.00 95.31 101 ILE A C 1
ATOM 821 O O . ILE A 1 101 ? 1.272 15.339 -4.017 1.00 95.31 101 ILE A O 1
ATOM 825 N N . LEU A 1 102 ? 1.825 13.199 -3.648 1.00 96.00 102 LEU A N 1
ATOM 826 C CA . LEU A 1 102 ? 3.242 13.348 -3.997 1.00 96.00 102 LEU A CA 1
ATOM 827 C C . LEU A 1 102 ? 3.540 13.159 -5.488 1.00 96.00 102 LEU A C 1
ATOM 829 O O . LEU A 1 102 ? 4.653 13.460 -5.932 1.00 96.00 102 LEU A O 1
ATOM 833 N N . TYR A 1 103 ? 2.557 12.722 -6.273 1.00 94.94 103 TYR A N 1
ATOM 834 C CA . TYR A 1 103 ? 2.665 12.487 -7.708 1.00 94.94 103 TYR A CA 1
ATOM 835 C C . TYR A 1 103 ? 3.349 13.624 -8.488 1.00 94.94 103 TYR A C 1
ATOM 837 O O . TYR A 1 103 ? 4.273 13.327 -9.248 1.00 94.94 103 TYR A O 1
ATOM 845 N N . PRO A 1 104 ? 3.011 14.921 -8.311 1.00 94.75 104 PRO A N 1
ATOM 846 C CA . PRO A 1 104 ? 3.672 15.989 -9.066 1.00 94.75 104 PRO A CA 1
ATOM 847 C C . PRO A 1 104 ? 5.175 16.104 -8.768 1.00 94.75 104 PRO A C 1
ATOM 849 O O . PRO A 1 104 ? 5.966 16.397 -9.669 1.00 94.75 104 PRO A O 1
ATOM 852 N N . LEU A 1 105 ? 5.597 15.860 -7.523 1.00 94.38 105 LEU A N 1
ATOM 853 C CA . LEU A 1 105 ? 7.015 15.863 -7.147 1.00 94.38 105 LEU A CA 1
ATOM 854 C C . LEU A 1 105 ? 7.731 14.634 -7.704 1.00 94.38 105 LEU A C 1
ATOM 856 O O . LEU A 1 105 ? 8.828 14.756 -8.256 1.00 94.38 105 LEU A O 1
ATOM 860 N N . PHE A 1 106 ? 7.075 13.477 -7.628 1.00 94.31 106 PHE A N 1
ATOM 861 C CA . PHE A 1 106 ? 7.580 12.234 -8.191 1.00 94.31 106 PHE A CA 1
ATOM 862 C C . PHE A 1 106 ? 7.784 12.342 -9.707 1.00 94.31 106 PHE A C 1
ATOM 864 O O . PHE A 1 106 ? 8.859 12.016 -10.206 1.00 94.31 106 PHE A O 1
ATOM 871 N N . GLN A 1 107 ? 6.814 12.898 -10.437 1.00 94.88 107 GLN A N 1
ATOM 872 C CA . GLN A 1 107 ? 6.918 13.124 -11.881 1.00 94.88 107 GLN A CA 1
ATOM 873 C C . GLN A 1 107 ? 8.068 14.066 -12.245 1.00 94.88 107 GLN A C 1
ATOM 875 O O . GLN A 1 107 ? 8.815 13.808 -13.190 1.00 94.88 107 GLN A O 1
ATOM 880 N N . ARG A 1 108 ? 8.287 15.130 -11.462 1.00 94.00 108 ARG A N 1
ATOM 881 C CA . ARG A 1 108 ? 9.453 16.010 -11.650 1.00 94.00 108 ARG A CA 1
ATOM 882 C C . ARG A 1 108 ? 10.766 15.283 -11.383 1.00 94.00 108 ARG A C 1
ATOM 884 O O . ARG A 1 108 ? 11.727 15.494 -12.122 1.00 94.00 108 ARG A O 1
ATOM 891 N N . SER A 1 109 ? 10.825 14.431 -10.365 1.00 94.56 109 SER A N 1
ATOM 892 C CA . SER A 1 109 ? 11.996 13.589 -10.107 1.00 94.56 109 SER A CA 1
ATOM 893 C C . SER A 1 109 ? 12.278 12.667 -11.301 1.00 94.56 109 SER A C 1
ATOM 895 O O . SER A 1 109 ? 13.372 12.705 -11.866 1.00 94.56 109 SER A O 1
ATOM 897 N N . LEU A 1 110 ? 11.265 11.932 -11.767 1.00 94.00 110 LEU A N 1
ATOM 898 C CA . LEU A 1 110 ? 11.374 10.988 -12.880 1.00 94.00 110 LEU A CA 1
ATOM 899 C C . LEU A 1 110 ? 11.771 11.677 -14.194 1.00 94.00 110 LEU A C 1
ATOM 901 O O . LEU A 1 110 ? 12.689 11.230 -14.882 1.00 94.00 110 LEU A O 1
ATOM 905 N N . SER A 1 111 ? 11.156 12.817 -14.518 1.00 94.50 111 SER A N 1
ATOM 906 C CA . SER A 1 111 ? 11.534 13.602 -15.698 1.00 94.50 111 SER A CA 1
ATOM 907 C C . SER A 1 111 ? 13.001 14.035 -15.656 1.00 94.50 111 SER A C 1
ATOM 909 O O . SER A 1 111 ? 13.667 14.000 -16.690 1.00 94.50 111 SER A O 1
ATOM 911 N N . ASN A 1 112 ? 13.509 14.469 -14.500 1.00 92.94 112 ASN A N 1
ATOM 912 C CA . ASN A 1 112 ? 14.907 14.889 -14.375 1.00 92.94 112 ASN A CA 1
ATOM 913 C C . ASN A 1 112 ? 15.868 13.696 -14.411 1.00 92.94 112 ASN A C 1
ATOM 915 O O . ASN A 1 112 ? 16.974 13.827 -14.930 1.00 92.94 112 ASN A O 1
ATOM 919 N N . TYR A 1 113 ? 15.444 12.527 -13.925 1.00 93.62 113 TYR A N 1
ATOM 920 C CA . TYR A 1 113 ? 16.201 11.284 -14.052 1.00 93.62 113 TYR A CA 1
ATOM 921 C C . TYR A 1 113 ? 16.411 10.889 -15.519 1.00 93.62 113 TYR A C 1
ATOM 923 O O . TYR A 1 113 ? 17.540 10.602 -15.918 1.00 93.62 113 TYR A O 1
ATOM 931 N N . HIS A 1 114 ? 15.351 10.929 -16.334 1.00 93.75 114 HIS A N 1
ATOM 932 C CA . HIS A 1 114 ? 15.455 10.630 -17.764 1.00 93.75 114 HIS A CA 1
ATOM 933 C C . HIS A 1 114 ? 16.369 11.625 -18.489 1.00 93.75 114 HIS A C 1
ATOM 935 O O . HIS A 1 114 ? 17.269 11.196 -19.206 1.00 93.75 114 HIS A O 1
ATOM 941 N N . LYS A 1 115 ? 16.226 12.933 -18.229 1.00 92.62 115 LYS A N 1
ATOM 942 C CA . LYS A 1 115 ? 17.093 13.973 -18.820 1.00 92.62 115 LYS A CA 1
ATOM 943 C C . LYS A 1 115 ? 18.556 13.861 -18.391 1.00 92.62 115 LYS A C 1
ATOM 945 O O . LYS A 1 115 ? 19.454 14.137 -19.175 1.00 92.62 115 LYS A O 1
ATOM 950 N N . TRP A 1 116 ? 18.813 13.448 -17.151 1.00 90.50 116 TRP A N 1
ATOM 951 C CA . TRP A 1 116 ? 20.173 13.197 -16.673 1.00 90.50 116 TRP A CA 1
ATOM 952 C C . TRP A 1 116 ? 20.832 12.011 -17.395 1.00 90.50 116 TRP A C 1
ATOM 954 O O . TRP A 1 116 ? 22.026 12.076 -17.693 1.00 90.50 116 TRP A O 1
ATOM 964 N N . LYS A 1 117 ? 20.071 10.943 -17.668 1.00 91.31 117 LYS A N 1
ATOM 965 C CA . LYS A 1 117 ? 20.563 9.743 -18.364 1.00 91.31 117 LYS A CA 1
ATOM 966 C C . LYS A 1 117 ? 20.677 9.894 -19.878 1.00 91.31 117 LYS A C 1
ATOM 968 O O . LYS A 1 117 ? 21.384 9.106 -20.497 1.00 91.31 117 LYS A O 1
ATOM 973 N N . ASP A 1 118 ? 19.991 10.863 -20.463 1.00 92.00 118 ASP A N 1
ATOM 974 C CA . ASP A 1 118 ? 20.024 11.089 -21.900 1.00 92.00 118 ASP A CA 1
ATOM 975 C C . ASP A 1 118 ? 21.366 11.706 -22.335 1.00 92.00 118 ASP A C 1
ATOM 977 O O . ASP A 1 118 ? 21.811 12.746 -21.836 1.00 92.00 118 ASP A O 1
ATOM 981 N N . HIS A 1 119 ? 22.041 11.030 -23.267 1.00 88.12 119 HIS A N 1
ATOM 982 C CA . HIS A 1 119 ? 23.345 11.439 -23.771 1.00 88.12 119 HIS A CA 1
ATOM 983 C C . HIS A 1 119 ? 23.287 12.605 -24.763 1.00 88.12 119 HIS A C 1
ATOM 985 O O . HIS A 1 119 ? 24.337 13.203 -25.001 1.00 88.12 119 HIS A O 1
ATOM 991 N N . HIS A 1 120 ? 22.102 12.968 -25.268 1.00 90.88 120 HIS A N 1
ATOM 992 C CA . HIS A 1 120 ? 21.917 14.128 -26.146 1.00 90.88 120 HIS A CA 1
ATOM 993 C C . HIS A 1 120 ? 22.186 15.471 -25.453 1.00 90.88 120 HIS A C 1
ATOM 995 O O . HIS A 1 120 ? 22.524 16.444 -26.124 1.00 90.88 120 HIS A O 1
ATOM 1001 N N . TYR A 1 121 ? 22.069 15.542 -24.124 1.00 89.75 121 TYR A N 1
ATOM 1002 C CA . TYR A 1 121 ? 22.325 16.771 -23.373 1.00 89.75 121 TYR A CA 1
ATOM 1003 C C . TYR A 1 121 ? 23.813 16.993 -23.080 1.00 89.75 121 TYR A C 1
ATOM 1005 O O . TYR A 1 121 ? 24.574 16.052 -22.811 1.00 89.75 121 TYR A O 1
ATOM 1013 N N . LEU A 1 122 ? 24.210 18.270 -23.047 1.00 91.69 122 LEU A N 1
ATOM 1014 C CA . LEU A 1 122 ? 25.554 18.699 -22.671 1.00 91.69 122 LEU A CA 1
ATOM 1015 C C . LEU A 1 122 ? 25.903 18.242 -21.248 1.00 91.69 122 LEU A C 1
ATOM 1017 O O . LEU A 1 122 ? 25.051 18.088 -20.371 1.00 91.69 122 LEU A O 1
ATOM 1021 N N . LEU A 1 123 ? 27.197 18.033 -20.995 1.00 90.69 123 LEU A N 1
ATOM 1022 C CA . LEU A 1 123 ? 27.674 17.497 -19.717 1.00 90.69 123 LEU A CA 1
ATOM 1023 C C . LEU A 1 123 ? 27.319 18.403 -18.523 1.00 90.69 123 LEU A C 1
ATOM 1025 O O . LEU A 1 123 ? 27.086 17.900 -17.421 1.00 90.69 123 LEU A O 1
ATOM 1029 N N . GLU A 1 124 ? 27.248 19.714 -18.743 1.00 92.62 124 GLU A N 1
ATOM 1030 C CA . GLU A 1 124 ? 26.844 20.703 -17.742 1.00 92.62 124 GLU A CA 1
ATOM 1031 C C . GLU A 1 124 ? 25.342 20.635 -17.424 1.00 92.62 124 GLU A C 1
ATOM 1033 O O . GLU A 1 124 ? 24.965 20.543 -16.252 1.00 92.62 124 GLU A O 1
ATOM 1038 N N . ASP A 1 125 ? 24.490 20.518 -18.445 1.00 92.31 125 ASP A N 1
ATOM 1039 C CA . ASP A 1 125 ? 23.047 20.316 -18.271 1.00 92.31 125 ASP A CA 1
ATOM 1040 C C . ASP A 1 125 ? 22.747 19.011 -17.533 1.00 92.31 125 ASP A C 1
ATOM 1042 O O . ASP A 1 125 ? 21.955 18.990 -16.589 1.00 92.31 125 ASP A O 1
ATOM 1046 N N . ARG A 1 126 ? 23.451 17.922 -17.867 1.00 91.44 126 ARG A N 1
ATOM 1047 C CA . ARG A 1 126 ? 23.315 16.641 -17.152 1.00 91.44 126 ARG A CA 1
ATOM 1048 C C . ARG A 1 126 ? 23.694 16.752 -15.676 1.00 91.44 126 ARG A C 1
ATOM 1050 O O . ARG A 1 126 ? 23.037 16.138 -14.833 1.00 91.44 126 ARG A O 1
ATOM 1057 N N . LYS A 1 127 ? 24.720 17.541 -15.329 1.00 93.12 127 LYS A N 1
ATOM 1058 C CA . LYS A 1 127 ? 25.071 17.822 -13.922 1.00 93.12 127 LYS A CA 1
ATOM 1059 C C . LYS A 1 127 ? 23.942 18.580 -13.215 1.00 93.12 127 LYS A C 1
ATOM 1061 O O . LYS A 1 127 ? 23.623 18.250 -12.070 1.00 93.12 127 LYS A O 1
ATOM 1066 N N . ASN A 1 128 ? 23.309 19.538 -13.888 1.00 94.38 128 ASN A N 1
ATOM 1067 C CA . ASN A 1 128 ? 22.165 20.275 -13.350 1.00 94.38 128 ASN A CA 1
ATOM 1068 C C . ASN A 1 128 ? 20.928 19.379 -13.174 1.00 94.38 128 ASN A C 1
ATOM 1070 O O . ASN A 1 128 ? 20.346 19.362 -12.087 1.00 94.38 128 ASN A O 1
ATOM 1074 N N . PHE A 1 129 ? 20.578 18.554 -14.166 1.00 94.44 129 PHE A N 1
ATOM 1075 C CA . PHE A 1 129 ? 19.482 17.583 -14.056 1.00 94.44 129 PHE A CA 1
ATOM 1076 C C . PHE A 1 129 ? 19.710 16.576 -12.930 1.00 94.44 129 PHE A C 1
ATOM 1078 O O . PHE A 1 129 ? 18.777 16.278 -12.188 1.00 94.44 129 PHE A O 1
ATOM 1085 N N . ARG A 1 130 ? 20.952 16.120 -12.719 1.00 93.56 130 ARG A N 1
ATOM 1086 C CA . ARG A 1 130 ? 21.301 15.260 -11.579 1.00 93.56 130 ARG A CA 1
ATOM 1087 C C . ARG A 1 130 ? 21.013 15.942 -10.238 1.00 93.56 130 A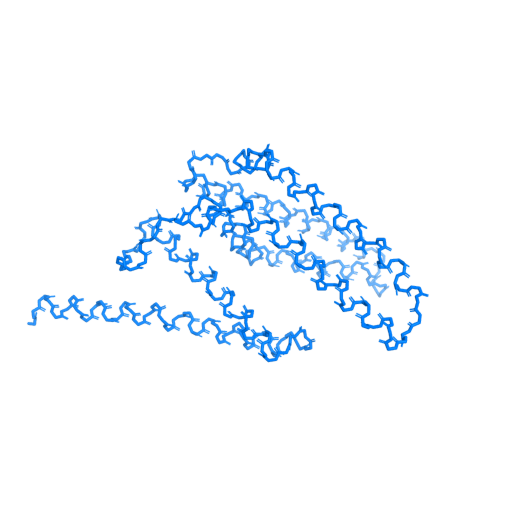RG A C 1
ATOM 1089 O O . ARG A 1 130 ? 20.423 15.323 -9.354 1.00 93.56 130 ARG A O 1
ATOM 1096 N N . ARG A 1 131 ? 21.405 17.211 -10.074 1.00 94.44 131 ARG A N 1
ATOM 1097 C CA . ARG A 1 131 ? 21.125 17.987 -8.849 1.00 94.44 131 ARG A CA 1
ATOM 1098 C C . ARG A 1 131 ? 19.621 18.153 -8.624 1.00 94.44 131 ARG A C 1
ATOM 1100 O O . ARG A 1 131 ? 19.148 17.946 -7.508 1.00 94.44 131 ARG A O 1
ATOM 1107 N N . LEU A 1 132 ? 18.871 18.481 -9.678 1.00 94.56 132 LEU A N 1
ATOM 1108 C CA . LEU A 1 132 ? 17.414 18.622 -9.615 1.00 94.56 132 LEU A CA 1
ATOM 1109 C C . LEU A 1 132 ? 16.722 17.297 -9.282 1.00 94.56 132 LEU A C 1
ATOM 1111 O O . LEU A 1 132 ? 15.853 17.282 -8.414 1.00 94.56 132 LEU A O 1
ATOM 1115 N N . TYR A 1 133 ? 17.139 16.191 -9.902 1.00 95.31 133 TYR A N 1
ATOM 1116 C CA . TYR A 1 133 ? 16.664 14.845 -9.576 1.00 95.31 133 TYR A CA 1
ATOM 1117 C C . TYR A 1 133 ? 16.840 14.543 -8.086 1.00 95.31 133 TYR A C 1
ATOM 1119 O O . TYR A 1 133 ? 15.864 14.227 -7.411 1.00 95.31 133 TYR A O 1
ATOM 1127 N N . HIS A 1 134 ? 18.051 14.714 -7.544 1.00 95.06 134 HIS A N 1
ATOM 1128 C CA . HIS A 1 134 ? 18.295 14.470 -6.121 1.00 95.06 134 HIS A CA 1
ATOM 1129 C C . HIS A 1 134 ? 17.427 15.366 -5.231 1.00 95.06 134 HIS A C 1
ATOM 1131 O O . HIS A 1 134 ? 16.826 14.867 -4.283 1.00 95.06 134 HIS A O 1
ATOM 1137 N N . LYS A 1 135 ? 17.287 16.656 -5.563 1.00 96.38 135 LYS A N 1
ATOM 1138 C CA . LYS A 1 135 ? 16.429 17.588 -4.817 1.00 96.38 135 LYS A CA 1
ATOM 1139 C C . LYS A 1 135 ? 14.964 17.136 -4.805 1.00 96.38 135 LYS A C 1
ATOM 1141 O O . LYS A 1 135 ? 14.365 17.045 -3.739 1.00 96.38 135 LYS A O 1
ATOM 1146 N N . PHE A 1 136 ? 14.383 16.827 -5.966 1.00 95.69 136 PHE A N 1
ATOM 1147 C CA . PHE A 1 136 ? 12.986 16.383 -6.049 1.00 95.69 136 PHE A CA 1
ATOM 1148 C C . PHE A 1 136 ? 12.772 15.006 -5.420 1.00 95.69 136 PHE A C 1
ATOM 1150 O O . PHE A 1 136 ? 11.757 14.796 -4.759 1.00 95.69 136 PHE A O 1
ATOM 1157 N N . SER A 1 137 ? 13.730 14.090 -5.562 1.00 95.31 137 SER A N 1
ATOM 1158 C CA . SER A 1 137 ? 13.691 12.780 -4.913 1.00 95.31 137 SER A CA 1
ATOM 1159 C C . SER A 1 137 ? 13.692 12.914 -3.389 1.00 95.31 137 SER A C 1
ATOM 1161 O O . SER A 1 137 ? 12.846 12.316 -2.730 1.00 95.31 137 SER A O 1
ATOM 1163 N N . ILE A 1 138 ? 14.593 13.725 -2.824 1.00 96.31 138 ILE A N 1
ATOM 1164 C CA . ILE A 1 138 ? 14.653 13.983 -1.376 1.00 96.31 138 ILE A CA 1
ATOM 1165 C C . ILE A 1 138 ? 13.352 14.629 -0.897 1.00 96.31 138 ILE A C 1
ATOM 1167 O O . ILE A 1 138 ? 12.769 14.164 0.077 1.00 96.31 138 ILE A O 1
ATOM 1171 N N . ASN A 1 139 ? 12.850 15.638 -1.612 1.00 95.62 139 ASN A N 1
ATOM 1172 C CA . ASN A 1 139 ? 11.587 16.290 -1.264 1.00 95.62 139 ASN A CA 1
ATOM 1173 C C . ASN A 1 139 ? 10.397 15.321 -1.300 1.00 95.62 139 ASN A C 1
ATOM 1175 O O . ASN A 1 139 ? 9.510 15.422 -0.461 1.00 95.62 139 ASN A O 1
ATOM 1179 N N . THR A 1 140 ? 10.378 14.379 -2.247 1.00 95.50 140 THR A N 1
ATOM 1180 C CA . THR A 1 140 ? 9.326 13.354 -2.336 1.00 95.50 140 THR A CA 1
ATOM 1181 C C . THR A 1 140 ? 9.374 12.424 -1.125 1.00 95.50 140 THR A C 1
ATOM 1183 O O . THR A 1 140 ? 8.345 12.189 -0.497 1.00 95.50 140 THR A O 1
ATOM 1186 N N . TRP A 1 141 ? 10.564 11.949 -0.743 1.00 95.44 141 TRP A N 1
ATOM 1187 C CA . TRP A 1 141 ? 10.744 11.109 0.447 1.00 95.44 141 TRP A CA 1
ATOM 1188 C C . TRP A 1 141 ? 10.405 11.839 1.745 1.00 95.44 141 TRP A C 1
ATOM 1190 O O . TRP A 1 141 ? 9.708 11.290 2.595 1.00 95.44 141 TRP A O 1
ATOM 1200 N N . PHE A 1 142 ? 10.850 13.086 1.887 1.00 96.94 142 PHE A N 1
ATOM 1201 C CA . PHE A 1 142 ? 10.517 13.903 3.048 1.00 96.94 142 PHE A CA 1
ATOM 1202 C C . PHE A 1 142 ? 9.010 14.170 3.124 1.00 96.94 142 PHE A C 1
ATOM 1204 O O . PHE A 1 142 ? 8.417 14.024 4.187 1.00 96.94 142 PHE A O 1
ATOM 1211 N N . GLY A 1 143 ? 8.374 14.480 1.990 1.00 96.00 143 GLY A N 1
ATOM 1212 C CA . GLY A 1 143 ? 6.924 14.631 1.898 1.00 96.00 143 GLY A CA 1
ATOM 1213 C C . GLY A 1 143 ? 6.174 13.354 2.279 1.00 96.00 143 GLY A C 1
ATOM 1214 O O . GLY A 1 143 ? 5.180 13.423 2.993 1.00 96.00 143 GLY A 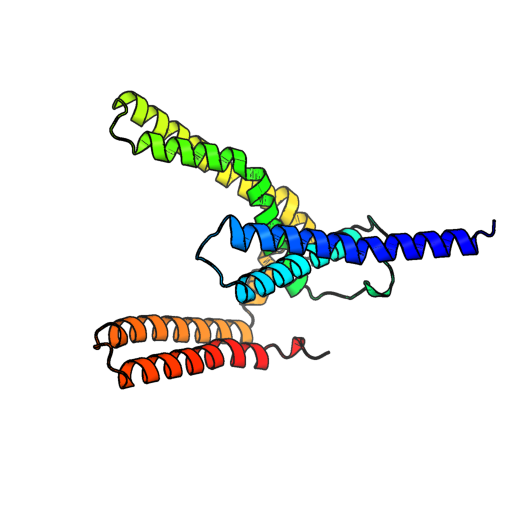O 1
ATOM 1215 N N . PHE A 1 144 ? 6.675 12.184 1.879 1.00 95.44 144 PHE A N 1
ATOM 1216 C CA . PHE A 1 144 ? 6.099 10.894 2.265 1.00 95.44 144 PHE A CA 1
ATOM 1217 C C . PHE A 1 144 ? 6.168 10.660 3.774 1.00 95.44 144 PHE A C 1
ATOM 1219 O O . PHE A 1 144 ? 5.151 10.361 4.397 1.00 95.44 144 PHE A O 1
ATOM 1226 N N . ILE A 1 145 ? 7.337 10.876 4.379 1.00 95.56 145 ILE A N 1
ATOM 1227 C CA . ILE A 1 145 ? 7.518 10.766 5.833 1.00 95.56 145 ILE A CA 1
ATOM 1228 C C . ILE A 1 145 ? 6.623 11.776 6.566 1.00 95.56 145 ILE A C 1
ATOM 1230 O O . ILE A 1 145 ? 5.966 11.419 7.542 1.00 95.56 145 ILE A O 1
ATOM 1234 N N . ALA A 1 146 ? 6.542 13.013 6.073 1.00 96.44 146 ALA A N 1
ATOM 1235 C CA . ALA A 1 146 ? 5.690 14.047 6.649 1.00 96.44 146 ALA A CA 1
ATOM 1236 C C . ALA A 1 146 ? 4.204 13.657 6.604 1.00 96.44 146 ALA A C 1
ATOM 1238 O O . ALA A 1 146 ? 3.522 13.790 7.615 1.00 96.44 146 ALA A O 1
ATOM 1239 N N . LEU A 1 147 ? 3.706 13.114 5.487 1.00 96.06 147 LEU A N 1
ATOM 1240 C CA . LEU A 1 147 ? 2.322 12.632 5.383 1.00 96.06 147 LEU A CA 1
ATOM 1241 C C . LEU A 1 147 ? 2.041 11.464 6.334 1.00 96.06 147 LEU A C 1
ATOM 1243 O O . LEU A 1 147 ? 0.970 11.413 6.940 1.00 96.06 147 LEU A O 1
ATOM 1247 N N . ILE A 1 148 ? 2.998 10.550 6.518 1.00 94.56 148 ILE A N 1
ATOM 1248 C CA . ILE A 1 148 ? 2.853 9.474 7.504 1.00 94.56 148 ILE A CA 1
ATOM 1249 C C . ILE A 1 148 ? 2.724 10.064 8.911 1.00 94.56 148 ILE A C 1
ATOM 1251 O O . ILE A 1 148 ? 1.797 9.708 9.631 1.00 94.56 148 ILE A O 1
ATOM 1255 N N . ILE A 1 149 ? 3.617 10.972 9.305 1.00 94.56 149 ILE A N 1
ATOM 1256 C CA . ILE A 1 149 ? 3.661 11.514 10.672 1.00 94.56 149 ILE A CA 1
ATOM 1257 C C . ILE A 1 149 ? 2.475 12.444 10.963 1.00 94.56 149 ILE A C 1
ATOM 1259 O O . ILE A 1 149 ? 1.946 12.418 12.071 1.00 94.56 149 ILE A O 1
ATOM 1263 N N . ILE A 1 150 ? 2.057 13.261 9.994 1.00 94.50 150 ILE A N 1
ATOM 1264 C CA . ILE A 1 150 ? 1.030 14.297 10.185 1.00 94.50 150 ILE A CA 1
ATOM 1265 C C . ILE A 1 150 ? -0.382 13.752 9.946 1.00 94.50 150 ILE A C 1
ATOM 1267 O O . ILE A 1 150 ? -1.313 14.176 10.625 1.00 94.50 150 ILE A O 1
ATOM 1271 N N . CYS A 1 151 ? -0.564 12.823 9.003 1.00 91.81 151 CYS A N 1
ATOM 1272 C CA . CYS A 1 151 ? -1.895 12.354 8.606 1.00 91.81 151 CYS A CA 1
ATOM 1273 C C . CYS A 1 151 ? -2.162 10.909 9.045 1.00 91.81 151 CYS A C 1
ATOM 1275 O O . CYS A 1 151 ? -3.114 10.656 9.781 1.00 91.81 151 CYS A O 1
ATOM 1277 N N . LEU A 1 152 ? -1.330 9.953 8.617 1.00 92.62 152 LEU A N 1
ATOM 1278 C CA . LEU A 1 152 ? -1.635 8.524 8.797 1.00 92.62 152 LEU A CA 1
ATOM 1279 C C . LEU A 1 152 ? -1.421 8.042 10.240 1.00 92.62 152 LEU A C 1
ATOM 1281 O O . LEU A 1 152 ? -2.221 7.266 10.767 1.00 92.62 152 LEU A O 1
ATOM 1285 N N . MET A 1 153 ? -0.358 8.502 10.900 1.00 92.81 153 MET A N 1
ATOM 1286 C CA . MET A 1 153 ? -0.020 8.107 12.268 1.00 92.81 153 MET A CA 1
ATOM 1287 C C . MET A 1 153 ? -1.052 8.612 13.291 1.00 92.81 153 MET A C 1
ATOM 1289 O O . MET A 1 153 ? -1.495 7.798 14.103 1.00 92.81 153 MET A O 1
ATOM 1293 N N . PRO A 1 154 ? -1.506 9.881 13.274 1.00 92.81 154 PRO A N 1
ATOM 1294 C CA . PRO A 1 154 ? -2.533 10.339 14.208 1.00 92.81 154 PRO A CA 1
ATOM 1295 C C . PRO A 1 154 ? -3.873 9.633 13.991 1.00 92.81 154 PRO A C 1
ATOM 1297 O O . PRO A 1 154 ? -4.510 9.230 14.961 1.00 92.81 154 PRO A O 1
ATOM 1300 N N . TYR A 1 155 ? -4.266 9.410 12.733 1.00 90.69 155 TYR A N 1
ATOM 1301 C CA . TYR A 1 155 ? -5.502 8.701 12.399 1.00 90.69 155 TYR A CA 1
ATOM 1302 C C . TYR A 1 155 ? -5.497 7.248 12.899 1.00 90.69 155 TYR A C 1
ATOM 1304 O O . TYR A 1 155 ? -6.417 6.818 13.592 1.00 90.69 155 TYR A O 1
ATOM 1312 N N . SER A 1 156 ? -4.426 6.499 12.628 1.00 91.88 156 SER A N 1
ATOM 1313 C CA . SER A 1 156 ? -4.287 5.124 13.134 1.00 91.88 156 SER A CA 1
ATOM 1314 C C . SER A 1 156 ? -4.195 5.064 14.661 1.00 91.88 156 SER A C 1
ATOM 1316 O O . SER A 1 156 ? -4.805 4.186 15.271 1.00 91.88 156 SER A O 1
ATOM 1318 N N . THR A 1 157 ? -3.516 6.028 15.292 1.00 93.19 157 THR A N 1
ATOM 1319 C CA . THR A 1 157 ? -3.454 6.135 16.760 1.00 93.19 157 THR A CA 1
ATOM 1320 C C . THR A 1 157 ? -4.835 6.396 17.358 1.00 93.19 157 THR A C 1
ATOM 1322 O O . THR A 1 157 ? -5.175 5.815 18.385 1.00 93.19 157 THR A O 1
ATOM 1325 N N . TYR A 1 158 ? -5.657 7.222 16.706 1.00 91.25 158 TYR A N 1
ATOM 1326 C CA . TYR A 1 158 ? -7.031 7.486 17.131 1.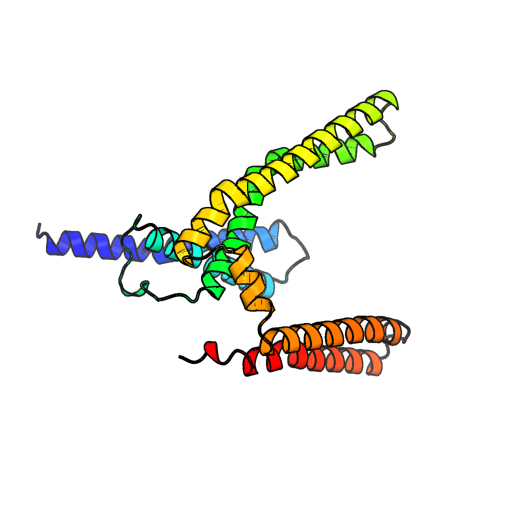00 91.25 158 TYR A CA 1
ATOM 1327 C C . TYR A 1 158 ? -7.898 6.218 17.109 1.00 91.25 158 TYR A C 1
ATOM 1329 O O . TYR A 1 158 ? -8.655 5.974 18.048 1.00 91.25 158 TYR A O 1
ATOM 1337 N N . ILE A 1 159 ? -7.752 5.379 16.080 1.00 88.50 159 ILE A N 1
ATOM 1338 C CA . ILE A 1 159 ? -8.543 4.149 15.933 1.00 88.50 159 ILE A CA 1
ATOM 1339 C C . ILE A 1 159 ? -8.076 3.049 16.893 1.00 88.50 159 ILE A C 1
ATOM 1341 O O . ILE A 1 159 ? -8.895 2.438 17.576 1.00 88.50 159 ILE A O 1
ATOM 1345 N N . ILE A 1 160 ? -6.767 2.793 16.948 1.00 89.38 160 ILE A N 1
ATOM 1346 C CA . ILE A 1 160 ? -6.186 1.646 17.671 1.00 89.38 160 ILE A CA 1
ATOM 1347 C C . ILE A 1 160 ? -5.937 1.979 19.146 1.00 89.38 160 ILE A C 1
ATOM 1349 O O . ILE A 1 160 ? -5.793 1.075 19.968 1.00 89.38 160 ILE A O 1
ATOM 1353 N N . LYS A 1 161 ? -5.922 3.273 19.498 1.00 91.44 161 LYS A N 1
ATOM 1354 C CA . LYS A 1 161 ? -5.590 3.807 20.832 1.00 91.44 161 LYS A CA 1
ATOM 1355 C C . LYS A 1 161 ? -4.160 3.489 21.285 1.00 91.44 161 LYS A C 1
ATOM 1357 O O . LYS A 1 161 ? -3.843 3.566 22.468 1.00 91.44 161 LYS A O 1
ATOM 1362 N N . GLU A 1 162 ? -3.284 3.160 20.342 1.00 91.94 162 GLU A N 1
ATOM 1363 C CA . GLU A 1 162 ? -1.865 2.889 20.555 1.00 91.94 162 GLU A CA 1
ATOM 1364 C C . GLU A 1 162 ? -1.060 3.436 19.370 1.00 91.94 162 GLU A C 1
ATOM 1366 O O . GLU A 1 162 ? -1.589 3.595 18.270 1.00 91.94 162 GLU A O 1
ATOM 1371 N N . ASN A 1 163 ? 0.230 3.718 19.576 1.00 92.00 163 ASN A N 1
ATOM 1372 C CA . ASN A 1 163 ? 1.122 4.061 18.475 1.00 92.00 163 ASN A CA 1
ATOM 1373 C C . ASN A 1 163 ? 1.170 2.908 17.443 1.00 92.00 163 ASN A C 1
ATOM 1375 O O . ASN A 1 163 ? 1.502 1.777 17.815 1.00 92.00 163 ASN A O 1
ATOM 1379 N N . PRO A 1 164 ? 0.915 3.178 16.149 1.00 91.94 164 PRO A N 1
ATOM 1380 C CA . PRO A 1 164 ? 0.797 2.143 15.122 1.00 91.94 164 PRO A CA 1
ATOM 1381 C C . PRO A 1 164 ? 2.087 1.341 14.922 1.00 91.94 164 PRO A C 1
ATOM 1383 O O . PRO A 1 164 ? 2.029 0.139 14.678 1.00 91.94 164 PRO A O 1
ATOM 1386 N N . PHE A 1 165 ? 3.262 1.962 15.060 1.00 92.06 165 PHE A N 1
ATOM 1387 C CA . PHE A 1 165 ? 4.541 1.264 14.897 1.00 92.06 165 PHE A CA 1
ATOM 1388 C C . PHE A 1 165 ? 4.807 0.304 16.055 1.00 92.06 165 PHE A C 1
ATOM 1390 O O . PHE A 1 165 ? 5.231 -0.829 15.835 1.00 92.06 165 PHE A O 1
ATOM 1397 N N . ILE A 1 166 ? 4.510 0.733 17.285 1.00 93.56 166 ILE A N 1
ATOM 1398 C CA . ILE A 1 166 ? 4.622 -0.123 18.473 1.00 93.56 166 ILE A CA 1
ATOM 1399 C C . ILE A 1 166 ? 3.642 -1.291 18.363 1.00 93.56 166 ILE A C 1
ATOM 1401 O O . ILE A 1 166 ? 4.027 -2.436 18.608 1.00 93.56 166 ILE A O 1
ATOM 1405 N N . TRP A 1 167 ? 2.408 -1.013 17.937 1.00 93.56 167 TRP A N 1
ATOM 1406 C CA . TRP A 1 167 ? 1.398 -2.038 17.709 1.00 93.56 167 TRP A CA 1
ATOM 1407 C C . TRP A 1 167 ? 1.875 -3.082 16.691 1.00 93.56 167 TRP A C 1
ATOM 1409 O O . TRP A 1 167 ? 1.802 -4.277 16.971 1.00 93.56 167 TRP A O 1
ATOM 1419 N N . VAL A 1 168 ? 2.449 -2.656 15.557 1.00 91.69 168 VAL A N 1
ATOM 1420 C CA . VAL A 1 168 ? 2.995 -3.567 14.532 1.00 91.69 168 VAL A CA 1
ATOM 1421 C C . VAL A 1 168 ? 4.123 -4.428 15.091 1.00 91.69 168 VAL A C 1
ATOM 1423 O O . VAL A 1 168 ? 4.128 -5.636 14.863 1.00 91.69 168 VAL A O 1
ATOM 1426 N N . ILE A 1 169 ? 5.057 -3.846 15.847 1.00 93.31 169 ILE A N 1
ATOM 1427 C CA . ILE A 1 169 ? 6.157 -4.608 16.457 1.00 93.31 169 ILE A CA 1
ATOM 1428 C C . ILE A 1 169 ? 5.598 -5.661 17.419 1.00 93.31 169 ILE A C 1
ATOM 1430 O O . ILE A 1 169 ? 5.939 -6.838 17.304 1.00 93.31 169 ILE A O 1
ATOM 1434 N N . LYS A 1 170 ? 4.687 -5.273 18.320 1.00 92.12 170 LYS A N 1
ATOM 1435 C CA . LYS A 1 170 ? 4.027 -6.204 19.251 1.00 92.12 170 LYS A CA 1
ATOM 1436 C C . LYS A 1 170 ? 3.275 -7.308 18.515 1.00 92.12 170 LYS A C 1
ATOM 1438 O O . LYS A 1 170 ? 3.340 -8.465 18.923 1.00 92.12 170 LYS A O 1
ATOM 1443 N N . TYR A 1 171 ? 2.584 -6.954 17.436 1.00 88.50 171 TYR A N 1
ATOM 1444 C CA . TYR A 1 171 ? 1.830 -7.887 16.611 1.00 88.50 171 TYR A CA 1
ATOM 1445 C C . TYR A 1 171 ? 2.750 -8.907 15.928 1.00 88.50 171 TYR A C 1
ATOM 1447 O O . TYR A 1 171 ? 2.509 -10.109 16.021 1.00 88.50 171 TYR A O 1
ATOM 1455 N N . ILE A 1 172 ? 3.846 -8.457 15.311 1.00 90.12 172 ILE A N 1
ATOM 1456 C CA . ILE A 1 172 ? 4.822 -9.323 14.632 1.00 90.12 172 ILE A CA 1
ATOM 1457 C C . ILE A 1 172 ? 5.557 -10.234 15.623 1.00 90.12 172 ILE A C 1
ATOM 1459 O O . ILE A 1 172 ? 5.788 -11.403 15.321 1.00 90.12 172 ILE A O 1
ATOM 1463 N N . CYS A 1 173 ? 5.897 -9.733 16.812 1.00 93.38 173 CYS A N 1
ATOM 1464 C CA . CYS A 1 173 ? 6.641 -10.486 17.826 1.00 93.38 173 CYS A CA 1
ATOM 1465 C C . CYS A 1 173 ? 5.832 -11.597 18.519 1.00 93.38 173 CYS A C 1
ATOM 1467 O O . CYS A 1 173 ? 6.375 -12.304 19.368 1.00 93.38 173 CYS A O 1
ATOM 1469 N N . GLN A 1 174 ? 4.557 -11.797 18.176 1.00 90.69 174 GLN A N 1
ATOM 1470 C CA . GLN A 1 174 ? 3.787 -12.927 18.690 1.00 90.69 174 GLN A CA 1
ATOM 1471 C C . GLN A 1 174 ? 4.390 -14.261 18.201 1.00 90.69 174 GLN A C 1
ATOM 1473 O O . GLN A 1 174 ? 4.668 -14.406 17.010 1.00 90.69 174 GLN A O 1
ATOM 1478 N N . PRO A 1 175 ? 4.525 -15.290 19.060 1.00 88.69 175 PRO A N 1
ATOM 1479 C CA . PRO A 1 175 ? 5.213 -16.537 18.704 1.00 88.69 175 PRO A CA 1
ATOM 1480 C C . PRO A 1 175 ? 4.571 -17.253 17.506 1.00 88.69 175 PRO A C 1
ATOM 1482 O O . PRO A 1 175 ? 5.269 -17.763 16.632 1.00 88.69 175 PRO A O 1
ATOM 1485 N N . ARG A 1 176 ? 3.235 -17.215 17.408 1.00 88.38 176 ARG A N 1
ATOM 1486 C CA . ARG A 1 176 ? 2.484 -17.755 16.262 1.00 88.38 176 ARG A CA 1
ATOM 1487 C C . ARG A 1 176 ? 2.818 -17.035 14.949 1.00 88.38 176 ARG A C 1
ATOM 1489 O O . ARG A 1 176 ? 2.898 -17.668 13.901 1.00 88.38 176 ARG A O 1
ATOM 1496 N N . ARG A 1 177 ? 3.042 -15.719 15.006 1.00 87.19 177 ARG A N 1
ATOM 1497 C CA . ARG A 1 177 ? 3.376 -14.881 13.845 1.00 87.19 177 ARG A CA 1
ATOM 1498 C C . ARG A 1 177 ? 4.818 -15.079 13.417 1.00 87.19 177 ARG A C 1
ATOM 1500 O O . ARG A 1 177 ? 5.071 -15.231 12.229 1.00 87.19 177 ARG A O 1
ATOM 1507 N N . LEU A 1 178 ? 5.743 -15.170 14.368 1.00 90.88 178 LEU A N 1
ATOM 1508 C CA . LEU A 1 178 ? 7.137 -15.509 14.083 1.00 90.88 178 LEU A CA 1
ATOM 1509 C C . LEU A 1 178 ? 7.256 -16.886 13.420 1.00 90.88 178 LEU A C 1
ATOM 1511 O O . LEU A 1 178 ? 8.016 -17.031 12.465 1.00 90.88 178 LEU A O 1
ATOM 1515 N N . PHE A 1 179 ? 6.458 -17.865 13.859 1.00 91.00 179 PHE A N 1
ATOM 1516 C CA . PHE A 1 179 ? 6.361 -19.161 13.187 1.00 91.00 179 PHE A CA 1
ATOM 1517 C C . PHE A 1 179 ? 5.876 -19.022 11.736 1.00 91.00 179 PHE A C 1
ATOM 1519 O O . PHE A 1 179 ? 6.527 -19.542 10.833 1.00 91.00 179 PHE A O 1
ATOM 1526 N N . LEU A 1 180 ? 4.788 -18.281 11.490 1.00 89.19 180 LEU A N 1
ATOM 1527 C CA . LEU A 1 180 ? 4.283 -18.027 10.132 1.00 89.19 180 LEU A CA 1
ATOM 1528 C C . LEU A 1 180 ? 5.312 -17.314 9.248 1.00 89.19 180 LEU A C 1
ATOM 1530 O O . LEU A 1 180 ? 5.520 -17.710 8.105 1.00 89.19 180 LEU A O 1
ATOM 1534 N N . ILE A 1 181 ? 5.992 -16.297 9.776 1.00 90.94 181 ILE A N 1
ATOM 1535 C CA . ILE A 1 181 ? 7.039 -15.565 9.056 1.00 90.94 181 ILE A CA 1
ATOM 1536 C C . ILE A 1 181 ? 8.203 -16.500 8.723 1.00 90.94 181 ILE A C 1
ATOM 1538 O O . ILE A 1 181 ? 8.676 -16.504 7.589 1.00 90.94 181 ILE A O 1
ATOM 1542 N N . SER A 1 182 ? 8.644 -17.325 9.676 1.00 91.94 182 SER A N 1
ATOM 1543 C CA . SER A 1 182 ? 9.695 -18.319 9.447 1.00 91.94 182 SER A CA 1
ATOM 1544 C C . SER A 1 182 ? 9.283 -19.333 8.379 1.00 91.94 182 SER A C 1
ATOM 1546 O O . SER A 1 182 ? 10.047 -19.583 7.448 1.00 91.94 182 SER A O 1
ATOM 1548 N N . LEU A 1 183 ? 8.050 -19.843 8.445 1.00 91.50 183 LEU A N 1
ATOM 1549 C CA . LEU A 1 183 ? 7.484 -20.731 7.435 1.00 91.50 183 LEU A CA 1
ATOM 1550 C C . LEU A 1 183 ? 7.488 -20.068 6.051 1.00 91.50 183 LEU A C 1
ATOM 1552 O O . LEU A 1 183 ? 7.973 -20.663 5.090 1.00 91.50 183 LEU A O 1
ATOM 1556 N N . TRP A 1 184 ? 6.994 -18.835 5.938 1.00 92.19 184 TRP A N 1
ATOM 1557 C CA . TRP A 1 184 ? 6.966 -18.100 4.674 1.00 92.19 184 TRP A CA 1
ATOM 1558 C C . TRP A 1 184 ? 8.369 -17.815 4.131 1.00 92.19 184 TRP A C 1
ATOM 1560 O O . TRP A 1 184 ? 8.583 -17.962 2.930 1.00 92.19 184 TRP A O 1
ATOM 1570 N N . LEU A 1 185 ? 9.345 -17.482 4.981 1.00 93.12 185 LEU A N 1
ATOM 1571 C CA . LEU A 1 185 ? 10.745 -17.316 4.572 1.00 93.12 185 LEU A CA 1
ATOM 1572 C C . LEU A 1 185 ? 11.358 -18.631 4.070 1.00 93.12 185 LEU A C 1
ATOM 1574 O O . LEU A 1 185 ? 12.061 -18.632 3.055 1.00 93.12 185 LEU A O 1
ATOM 1578 N N . CYS A 1 186 ? 11.060 -19.755 4.725 1.00 92.31 186 CYS A N 1
ATOM 1579 C CA . CYS A 1 186 ? 11.466 -21.085 4.271 1.00 92.31 186 CYS A CA 1
ATOM 1580 C C . CYS A 1 186 ? 10.836 -21.432 2.915 1.00 92.31 186 CYS A C 1
ATOM 1582 O O . CYS A 1 186 ? 11.537 -21.879 2.005 1.00 92.31 186 CYS A O 1
ATOM 1584 N N . LEU A 1 187 ? 9.538 -21.167 2.741 1.00 90.62 187 LEU A N 1
ATOM 1585 C CA . LEU A 1 187 ? 8.834 -21.388 1.476 1.00 90.62 187 LEU A CA 1
ATOM 1586 C C . LEU A 1 187 ? 9.400 -20.502 0.359 1.00 90.62 187 LEU A C 1
ATOM 1588 O O . LEU A 1 187 ? 9.724 -21.017 -0.709 1.00 90.62 187 LEU A O 1
ATOM 1592 N N . LEU A 1 188 ? 9.614 -19.208 0.605 1.00 89.69 188 LEU A N 1
ATOM 1593 C CA . LEU A 1 188 ? 10.246 -18.293 -0.352 1.00 89.69 188 LEU A CA 1
ATOM 1594 C C . LEU A 1 188 ? 11.653 -18.750 -0.745 1.00 89.69 188 LEU A C 1
ATOM 1596 O O . LEU A 1 188 ? 11.995 -18.762 -1.928 1.00 89.69 188 LEU A O 1
ATOM 1600 N N . SER A 1 189 ? 12.446 -19.207 0.221 1.00 88.81 189 SER A N 1
ATOM 1601 C CA . SER A 1 189 ? 13.771 -19.770 -0.051 1.00 88.81 189 SER A CA 1
ATOM 1602 C C . SER A 1 189 ? 13.671 -21.031 -0.916 1.00 88.81 189 SER A C 1
ATOM 1604 O O . SER A 1 189 ? 14.413 -21.174 -1.891 1.00 88.81 189 SER A O 1
ATOM 1606 N N . SER A 1 190 ? 12.701 -21.907 -0.631 1.00 85.25 190 SER A N 1
ATOM 1607 C CA . SER A 1 190 ? 12.439 -23.102 -1.439 1.00 85.25 190 SER A CA 1
ATOM 1608 C C . SER A 1 190 ? 12.033 -22.758 -2.874 1.00 85.25 190 SER A C 1
ATOM 1610 O O . SER A 1 190 ? 12.473 -23.438 -3.796 1.00 85.25 190 SER A O 1
ATOM 1612 N N . ILE A 1 191 ? 11.288 -21.665 -3.094 1.00 85.88 191 ILE A N 1
ATOM 1613 C CA . ILE A 1 191 ? 10.927 -21.175 -4.433 1.00 85.88 191 ILE A CA 1
ATOM 1614 C C . ILE A 1 191 ? 12.172 -20.752 -5.203 1.00 85.88 191 ILE A C 1
ATOM 1616 O O . ILE A 1 191 ? 12.305 -21.101 -6.371 1.00 85.88 191 ILE A O 1
ATOM 1620 N N . VAL A 1 192 ? 13.088 -20.012 -4.577 1.00 85.12 192 VAL A N 1
ATOM 1621 C CA . VAL A 1 192 ? 14.316 -19.550 -5.243 1.00 85.12 192 VAL A CA 1
ATOM 1622 C C . VAL A 1 192 ? 15.201 -20.737 -5.634 1.00 85.12 192 VAL A C 1
ATOM 1624 O O . VAL A 1 192 ? 15.742 -20.768 -6.742 1.00 85.12 192 VAL A O 1
ATOM 1627 N N . ILE A 1 193 ? 15.315 -21.738 -4.758 1.00 84.12 193 ILE A N 1
ATOM 1628 C CA . ILE A 1 193 ? 16.060 -22.977 -5.027 1.00 84.12 193 ILE A CA 1
ATOM 1629 C C . ILE A 1 193 ? 15.375 -23.781 -6.138 1.00 84.12 193 ILE A C 1
ATOM 1631 O O . ILE A 1 193 ? 16.028 -24.181 -7.104 1.00 84.12 193 ILE A O 1
ATOM 1635 N N . ALA A 1 194 ? 14.057 -23.964 -6.041 1.00 80.50 194 ALA A N 1
ATOM 1636 C CA . ALA A 1 194 ? 13.265 -24.663 -7.040 1.00 80.50 194 ALA A CA 1
ATOM 1637 C C . ALA A 1 194 ? 13.351 -23.961 -8.395 1.00 80.50 194 ALA A C 1
ATOM 1639 O O . ALA A 1 194 ? 13.604 -24.627 -9.383 1.00 80.50 194 ALA A O 1
ATOM 1640 N N . MET A 1 195 ? 13.249 -22.632 -8.465 1.00 76.75 195 MET A N 1
ATOM 1641 C CA . MET A 1 195 ? 13.414 -21.875 -9.709 1.00 76.75 195 MET A CA 1
ATOM 1642 C C . MET A 1 195 ? 14.771 -22.146 -10.355 1.00 76.75 195 MET A C 1
ATOM 1644 O O . MET A 1 195 ? 14.818 -22.470 -11.538 1.00 76.75 195 MET A O 1
ATOM 1648 N N . LYS A 1 196 ? 15.869 -22.100 -9.591 1.00 78.00 196 LYS A N 1
ATOM 1649 C CA . LYS A 1 196 ? 17.208 -22.412 -10.123 1.00 78.00 196 LYS A CA 1
ATOM 1650 C C . LYS A 1 196 ? 17.311 -23.847 -10.650 1.00 78.00 196 LYS A C 1
ATOM 1652 O O . LYS A 1 196 ? 17.949 -24.071 -11.672 1.00 78.00 196 LYS A O 1
ATOM 1657 N N . TRP A 1 197 ? 16.663 -24.805 -9.991 1.00 73.31 197 TRP A N 1
ATOM 1658 C CA . TRP A 1 197 ? 16.671 -26.215 -10.394 1.00 73.31 197 TRP A CA 1
ATOM 1659 C C . TRP A 1 197 ? 15.728 -26.526 -11.574 1.00 73.31 197 TRP A C 1
ATOM 1661 O O . TRP A 1 197 ? 16.042 -27.343 -12.437 1.00 73.31 197 TRP A O 1
ATOM 1671 N N . LEU A 1 198 ? 14.575 -25.859 -11.637 1.00 67.06 198 LEU A N 1
ATOM 1672 C CA . LEU A 1 198 ? 13.463 -26.136 -12.554 1.00 67.06 198 LEU A CA 1
ATOM 1673 C C . LEU A 1 198 ? 13.541 -25.310 -13.854 1.00 67.06 198 LEU A C 1
ATOM 1675 O O . LEU A 1 198 ? 12.971 -25.718 -14.868 1.00 67.06 198 LEU A O 1
ATOM 1679 N N . LEU A 1 199 ? 14.234 -24.163 -13.842 1.00 59.94 199 LEU A N 1
ATOM 1680 C CA . LEU A 1 199 ? 14.555 -23.360 -15.036 1.00 59.94 199 LEU A CA 1
ATOM 1681 C C . LEU A 1 199 ? 15.719 -23.950 -15.849 1.00 59.94 199 LEU A C 1
ATOM 1683 O O . LEU A 1 199 ? 15.866 -23.609 -17.016 1.00 59.94 199 LEU A O 1
ATOM 1687 N N . GLY A 1 200 ? 16.515 -24.849 -15.259 1.00 59.28 200 GLY A N 1
ATOM 1688 C CA . GLY A 1 200 ? 17.577 -25.579 -15.960 1.00 59.28 200 GLY A CA 1
ATOM 1689 C C . GLY A 1 200 ? 17.102 -26.815 -16.738 1.00 59.28 200 GLY A C 1
ATOM 1690 O O . GLY A 1 200 ? 17.892 -27.402 -17.472 1.00 59.28 200 GLY A O 1
ATOM 1691 N N . LYS A 1 201 ? 15.833 -27.229 -16.589 1.00 59.28 201 LYS A N 1
ATOM 1692 C CA . LYS A 1 201 ? 15.251 -28.394 -17.282 1.00 59.28 201 LYS A CA 1
ATOM 1693 C C . LYS A 1 201 ? 14.410 -27.980 -18.491 1.00 59.28 201 LYS A C 1
ATOM 1695 O O . LYS A 1 201 ? 13.711 -26.967 -18.457 1.00 59.28 201 LYS A O 1
ATOM 1700 N N . THR A 1 202 ? 14.488 -28.781 -19.554 1.00 58.50 202 THR A N 1
ATOM 1701 C CA . THR A 1 202 ? 13.788 -28.587 -20.832 1.00 58.50 202 THR A CA 1
ATOM 1702 C C . THR A 1 202 ? 12.263 -28.572 -20.661 1.00 58.50 202 THR A C 1
ATOM 1704 O O . THR A 1 202 ? 11.712 -29.133 -19.720 1.00 58.50 202 THR A O 1
ATOM 1707 N N . ASN A 1 203 ? 11.544 -27.906 -21.571 1.00 66.25 203 ASN A N 1
ATOM 1708 C CA . ASN A 1 203 ? 10.079 -27.797 -21.536 1.00 66.25 203 ASN A CA 1
ATOM 1709 C C . ASN A 1 203 ? 9.392 -29.081 -22.038 1.00 66.25 203 ASN A C 1
ATOM 1711 O O . ASN A 1 203 ? 8.616 -29.044 -22.992 1.00 66.25 203 ASN A O 1
ATOM 1715 N N . THR A 1 204 ? 9.681 -30.232 -21.428 1.00 70.62 204 THR A N 1
ATOM 1716 C CA . THR A 1 204 ? 8.906 -31.447 -21.705 1.00 70.62 204 THR A CA 1
ATOM 1717 C C . THR A 1 204 ? 7.514 -31.347 -21.073 1.00 70.62 204 THR A C 1
ATOM 1719 O O . THR A 1 204 ? 7.302 -30.636 -20.085 1.00 70.62 204 THR A O 1
ATOM 1722 N N . LEU A 1 205 ? 6.538 -32.079 -21.622 1.00 67.12 205 LEU A N 1
ATOM 1723 C CA . LEU A 1 205 ? 5.166 -32.108 -21.094 1.00 67.12 205 LEU A CA 1
ATOM 1724 C C . LEU A 1 205 ? 5.123 -32.558 -19.615 1.00 67.12 205 LEU A C 1
ATOM 1726 O O . LEU A 1 205 ? 4.311 -32.068 -18.829 1.00 67.12 205 LEU A O 1
ATOM 1730 N N . SER A 1 206 ? 6.031 -33.466 -19.236 1.00 73.38 206 SER A N 1
ATOM 1731 C CA . SER A 1 206 ? 6.200 -33.962 -17.864 1.00 73.38 206 SER A CA 1
ATOM 1732 C C . SER A 1 206 ? 6.728 -32.873 -16.927 1.00 73.38 206 SER A C 1
ATOM 1734 O O . SER A 1 206 ? 6.178 -32.664 -15.842 1.00 73.38 206 SER A O 1
ATOM 1736 N N . ASP A 1 207 ? 7.730 -32.109 -17.372 1.00 71.19 207 ASP A N 1
ATOM 1737 C CA . ASP A 1 207 ? 8.290 -31.010 -16.588 1.00 71.19 207 ASP A CA 1
ATOM 1738 C C . ASP A 1 207 ? 7.240 -29.929 -16.327 1.00 71.19 207 ASP A C 1
ATOM 1740 O O . ASP A 1 207 ? 7.095 -29.504 -15.182 1.00 71.19 207 ASP A O 1
ATOM 1744 N N . LEU A 1 208 ? 6.437 -29.554 -17.333 1.00 74.25 208 LEU A N 1
ATOM 1745 C CA . LEU A 1 208 ? 5.330 -28.597 -17.186 1.00 74.25 208 LEU A CA 1
ATOM 1746 C C . LEU A 1 208 ? 4.285 -29.049 -16.154 1.00 74.25 208 LEU A C 1
ATOM 1748 O O . LEU A 1 208 ? 3.827 -28.238 -15.341 1.00 74.25 208 LEU A O 1
ATOM 1752 N N . ASN A 1 209 ? 3.930 -30.337 -16.147 1.00 81.56 209 ASN A N 1
ATOM 1753 C CA . ASN A 1 209 ? 2.997 -30.895 -15.167 1.00 81.56 209 ASN A CA 1
ATOM 1754 C C . ASN A 1 209 ? 3.578 -30.840 -13.742 1.00 81.56 209 ASN A C 1
ATOM 1756 O O . ASN A 1 209 ? 2.885 -30.464 -12.794 1.00 81.56 209 ASN A O 1
ATOM 1760 N N . ASN A 1 210 ? 4.871 -31.132 -13.592 1.00 77.75 210 ASN A N 1
ATOM 1761 C CA . ASN A 1 210 ? 5.565 -31.033 -12.309 1.00 77.75 210 ASN A CA 1
ATOM 1762 C C . ASN A 1 210 ? 5.659 -29.582 -11.812 1.00 77.75 210 ASN A C 1
ATOM 1764 O O . ASN A 1 210 ? 5.423 -29.347 -10.626 1.00 77.75 210 ASN A O 1
ATOM 1768 N N . LYS A 1 211 ? 5.900 -28.597 -12.699 1.00 76.31 211 LYS A N 1
ATOM 1769 C CA . LYS A 1 211 ? 5.867 -27.167 -12.321 1.00 76.31 211 LYS A CA 1
ATOM 1770 C C . LYS A 1 211 ? 4.487 -26.790 -11.780 1.00 76.31 211 LYS A C 1
ATOM 1772 O O . LYS A 1 211 ? 4.385 -26.178 -10.721 1.00 76.31 211 LYS A O 1
ATOM 1777 N N . ARG A 1 212 ? 3.415 -27.199 -12.469 1.00 78.62 212 ARG A N 1
ATOM 1778 C CA . ARG A 1 212 ? 2.032 -26.900 -12.060 1.00 78.62 212 ARG A CA 1
ATOM 1779 C C . ARG A 1 2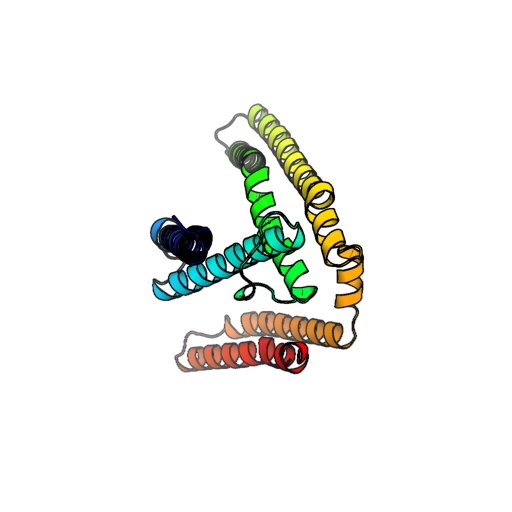12 ? 1.705 -27.472 -10.680 1.00 78.62 212 ARG A C 1
ATOM 1781 O O . ARG A 1 212 ? 1.175 -26.752 -9.839 1.00 78.62 212 ARG A O 1
ATOM 1788 N N . LYS A 1 213 ? 2.049 -28.740 -10.432 1.00 84.38 213 LYS A N 1
ATOM 1789 C CA . LYS A 1 213 ? 1.840 -29.384 -9.124 1.00 84.38 213 LYS A CA 1
ATOM 1790 C C . LYS A 1 213 ? 2.646 -28.703 -8.021 1.00 84.38 213 LYS A C 1
ATOM 1792 O O . LYS A 1 213 ? 2.103 -28.465 -6.948 1.00 84.38 213 LYS A O 1
ATOM 1797 N N . PHE A 1 214 ? 3.899 -28.341 -8.299 1.00 84.12 214 PHE A N 1
ATOM 1798 C CA . PHE A 1 214 ? 4.741 -27.609 -7.355 1.00 84.12 214 PHE A CA 1
ATOM 1799 C C . PHE A 1 214 ? 4.103 -26.278 -6.941 1.00 84.12 214 PHE A C 1
ATOM 1801 O O . PHE A 1 214 ? 3.919 -26.048 -5.749 1.00 84.12 214 PHE A O 1
ATOM 1808 N N . TYR A 1 215 ? 3.692 -25.440 -7.899 1.00 82.62 215 TYR A N 1
ATOM 1809 C CA . TYR A 1 215 ? 3.056 -24.155 -7.583 1.00 82.62 215 TYR A CA 1
ATOM 1810 C C . TYR A 1 215 ? 1.714 -24.310 -6.865 1.00 82.62 215 TYR A C 1
ATOM 1812 O O . TYR A 1 215 ? 1.385 -23.485 -6.018 1.00 82.62 215 TYR A O 1
ATOM 1820 N N . HIS A 1 216 ? 0.959 -25.370 -7.156 1.00 86.31 216 HIS A N 1
ATOM 1821 C CA . HIS A 1 216 ? -0.290 -25.646 -6.452 1.00 86.31 216 HIS A CA 1
ATOM 1822 C C . HIS A 1 216 ? -0.056 -26.100 -5.003 1.00 86.31 216 HIS A C 1
ATOM 1824 O O . HIS A 1 216 ? -0.766 -25.678 -4.096 1.00 86.31 216 HIS A O 1
ATOM 1830 N N . ILE A 1 217 ? 0.926 -26.966 -4.750 1.00 87.25 217 ILE A N 1
ATOM 1831 C CA . ILE A 1 217 ? 1.270 -27.366 -3.376 1.00 87.25 217 ILE A CA 1
ATOM 1832 C C . ILE A 1 217 ? 1.790 -26.155 -2.607 1.00 87.25 217 ILE A C 1
ATOM 1834 O O . ILE A 1 217 ? 1.406 -25.920 -1.465 1.00 87.25 217 ILE A O 1
ATOM 1838 N N . LEU A 1 218 ? 2.633 -25.358 -3.254 1.00 86.75 218 LEU A N 1
ATOM 1839 C CA . LEU A 1 218 ? 3.188 -24.146 -2.687 1.00 86.75 218 LEU A CA 1
ATOM 1840 C C . LEU A 1 218 ? 2.104 -23.129 -2.318 1.00 86.75 218 LEU A C 1
ATOM 1842 O O . LEU A 1 218 ? 2.161 -22.576 -1.224 1.00 86.75 218 LEU A O 1
ATOM 1846 N N . SER A 1 219 ? 1.112 -22.896 -3.184 1.00 84.44 219 SER A N 1
ATOM 1847 C CA . SER A 1 219 ? 0.011 -21.983 -2.863 1.00 84.44 219 SER A CA 1
ATOM 1848 C C . SER A 1 219 ? -0.768 -22.477 -1.644 1.00 84.44 219 SER A C 1
ATOM 1850 O O . SER A 1 219 ? -1.001 -21.705 -0.716 1.00 84.44 219 SER A O 1
ATOM 1852 N N . VAL A 1 220 ? -1.071 -23.776 -1.574 1.00 87.31 220 VAL A N 1
ATOM 1853 C CA . VAL A 1 220 ? -1.709 -24.378 -0.394 1.00 87.31 220 VAL A CA 1
ATOM 1854 C C . VAL A 1 220 ? -0.850 -24.166 0.857 1.00 87.31 220 VAL A C 1
ATOM 1856 O O . VAL A 1 220 ? -1.364 -23.689 1.862 1.00 87.31 220 VAL A O 1
ATOM 1859 N N . LEU A 1 221 ? 0.459 -24.427 0.802 1.00 88.56 221 LEU A N 1
ATOM 1860 C CA . LEU A 1 221 ? 1.367 -24.249 1.944 1.00 88.56 221 LEU A CA 1
ATOM 1861 C C . LEU A 1 221 ? 1.555 -22.786 2.367 1.00 88.56 221 LEU A C 1
ATOM 1863 O O . LEU A 1 221 ? 1.812 -22.529 3.541 1.00 88.56 221 LEU A O 1
ATOM 1867 N N . MET A 1 222 ? 1.437 -21.827 1.449 1.00 85.88 222 MET A N 1
ATOM 1868 C CA . MET A 1 222 ? 1.534 -20.405 1.784 1.00 85.88 222 MET A CA 1
ATOM 1869 C C . MET A 1 222 ? 0.292 -19.903 2.525 1.00 85.88 222 MET A C 1
ATOM 1871 O O . MET A 1 222 ? 0.431 -19.134 3.479 1.00 85.88 222 MET A O 1
ATOM 1875 N N . PHE A 1 223 ? -0.903 -20.335 2.113 1.00 84.69 223 PHE A N 1
ATOM 1876 C CA . PHE A 1 223 ? -2.164 -19.780 2.619 1.00 84.69 223 PHE A CA 1
ATOM 1877 C C . PHE A 1 223 ? -2.817 -20.620 3.723 1.00 84.69 223 PHE A C 1
ATOM 1879 O O . PHE A 1 223 ? -3.365 -20.060 4.672 1.00 84.69 223 PHE A O 1
ATOM 1886 N N . PHE A 1 224 ? -2.741 -21.949 3.647 1.00 86.38 224 PHE A N 1
ATOM 1887 C CA . PHE A 1 224 ? -3.451 -22.842 4.567 1.00 86.38 224 PHE A CA 1
ATOM 1888 C C . PHE A 1 224 ? -2.975 -22.733 6.028 1.00 86.38 224 PHE A C 1
ATOM 1890 O O . PHE A 1 224 ? -3.819 -22.599 6.913 1.00 86.38 224 PHE A O 1
ATOM 1897 N N . PRO A 1 225 ? -1.661 -22.702 6.330 1.00 85.38 225 PRO A N 1
ATOM 1898 C CA . PRO A 1 225 ? -1.190 -22.536 7.706 1.00 85.38 225 PRO A CA 1
ATOM 1899 C C . PRO A 1 225 ? -1.552 -21.169 8.289 1.00 85.38 225 PRO A C 1
ATOM 1901 O O . PRO A 1 225 ? -1.874 -21.080 9.470 1.00 85.38 225 PRO A O 1
ATOM 1904 N N . GLY A 1 226 ? -1.544 -20.119 7.457 1.00 81.94 226 GLY A N 1
ATOM 1905 C CA . GLY A 1 226 ? -2.016 -18.789 7.844 1.00 81.94 226 GLY A CA 1
ATOM 1906 C C . GLY A 1 226 ? -3.475 -18.834 8.287 1.00 81.94 226 GLY A C 1
ATOM 1907 O O . GLY A 1 226 ? -3.787 -18.410 9.393 1.00 81.94 226 GLY A O 1
ATOM 1908 N N . TYR A 1 227 ? -4.336 -19.455 7.478 1.00 81.25 227 TYR A N 1
ATOM 1909 C CA . TYR A 1 227 ? -5.754 -19.636 7.795 1.00 81.25 227 TYR A CA 1
ATOM 1910 C C . TYR A 1 227 ? -5.985 -20.420 9.099 1.00 81.25 227 TYR A C 1
ATOM 1912 O O . TYR A 1 227 ? -6.781 -20.002 9.935 1.00 81.25 227 TYR A O 1
ATOM 1920 N N . LEU A 1 228 ? -5.256 -21.522 9.312 1.00 83.56 228 LEU A N 1
ATOM 1921 C CA . LEU A 1 228 ? -5.394 -22.345 10.521 1.00 83.56 228 LEU A CA 1
ATOM 1922 C C . LEU A 1 228 ? -4.882 -21.675 11.798 1.00 83.56 228 LEU A C 1
ATOM 1924 O O . LEU A 1 228 ? -5.332 -22.012 12.888 1.00 83.56 228 LEU A O 1
ATOM 1928 N N . ILE A 1 229 ? -3.901 -20.783 11.691 1.00 79.62 229 ILE A N 1
ATOM 1929 C CA . ILE A 1 229 ? -3.344 -20.070 12.846 1.00 79.62 229 ILE A CA 1
ATOM 1930 C C . ILE A 1 229 ? -4.179 -18.816 13.159 1.00 79.62 229 ILE A C 1
ATOM 1932 O O . ILE A 1 229 ? -4.280 -18.425 14.327 1.00 79.62 229 ILE A O 1
ATOM 1936 N N . ASP A 1 230 ? -4.842 -18.254 12.144 1.00 69.94 230 ASP A N 1
ATOM 1937 C CA . ASP A 1 230 ? -5.684 -17.055 12.203 1.00 69.94 230 ASP A CA 1
ATOM 1938 C C . ASP A 1 230 ? -7.171 -17.345 12.426 1.00 69.94 230 ASP A C 1
ATOM 1940 O O . ASP A 1 230 ? -8.021 -16.618 11.919 1.00 69.94 230 ASP A O 1
ATOM 1944 N N . VAL A 1 231 ? -7.504 -18.321 13.280 1.00 58.16 231 VAL A N 1
ATOM 1945 C CA . VAL A 1 231 ? -8.885 -18.665 13.722 1.00 58.16 231 VAL A CA 1
ATOM 1946 C C . VAL A 1 231 ? -9.673 -17.468 14.318 1.00 58.16 231 VAL A C 1
ATOM 1948 O O . VAL A 1 231 ? -10.828 -17.590 14.700 1.00 58.16 231 VAL A O 1
ATOM 1951 N N . ILE A 1 232 ? -9.105 -16.263 14.323 1.00 51.09 232 ILE A N 1
ATOM 1952 C CA . ILE A 1 232 ? -9.777 -14.982 14.577 1.00 51.09 232 ILE A CA 1
ATOM 1953 C C . ILE A 1 232 ? -10.712 -14.562 13.411 1.00 51.09 232 ILE A C 1
ATOM 1955 O O . ILE A 1 232 ? -11.490 -13.634 13.573 1.00 51.09 232 ILE A O 1
ATOM 1959 N N . PHE A 1 233 ? -10.719 -15.246 12.256 1.00 43.56 233 PHE A N 1
ATOM 1960 C CA . PHE A 1 233 ? -11.789 -15.081 11.246 1.00 43.56 233 PHE A CA 1
ATOM 1961 C C . PHE A 1 233 ? -13.055 -15.911 11.526 1.00 43.56 233 PHE A C 1
ATOM 1963 O O . PHE A 1 233 ? -13.990 -15.898 10.726 1.00 43.56 233 PHE A O 1
ATOM 1970 N N . SER A 1 234 ? -13.103 -16.627 12.649 1.00 32.56 234 SER A N 1
ATOM 1971 C CA . SER A 1 234 ? -14.305 -17.302 13.134 1.00 32.56 234 SER A CA 1
ATOM 1972 C C . SER A 1 234 ? -14.783 -16.636 14.422 1.00 32.56 234 SER A C 1
ATOM 1974 O O . SER A 1 234 ? -14.168 -16.828 15.470 1.00 32.56 234 SER A O 1
ATOM 1976 N N . ILE A 1 235 ? -15.929 -15.954 14.285 1.00 31.19 235 ILE A N 1
ATOM 1977 C CA . ILE A 1 235 ? -16.723 -15.174 15.256 1.00 31.19 235 ILE A CA 1
ATOM 1978 C C . ILE A 1 235 ? -16.388 -13.681 15.253 1.00 31.19 235 ILE A C 1
ATOM 1980 O O . ILE A 1 235 ? -15.366 -13.276 15.846 1.00 31.19 235 ILE A O 1
#

Sequence (235 aa):
MNISNINLLIAIYISRWYYTLPCLFCGIIYYFLIVNIKGSFTLSEGSIVAQGFTLLFNDSILYCTQKLNIIRHPEIFDFDRSNIFAMLEVLIVGSIICYFILYPLFQRSLSNYHKWKDHHYLLEDRKNFRRLYHKFSINTWFGFIALIIICLMPYSTYIIKENPFIWVIKYICQPRRLFLISLWLCLLSSIVIAMKWLLGKTNTLSDLNNKRKFYHILSVLMFFPGYLIDVIFSI

Organism: NCBI:txid1754191

Foldseek 3Di:
DDPVVVVVVVVVVLVVCLPPVLVVQLVVQLCCCPPVVPPPDDNVRSSVVSNVVSCLVSLLVLVLCVLVVVDDDPPVNDDDDDLVSVLVSLVPVVVVVLCVVLVVLVVQLVVLVVVLPDPVDDPVSNVVSVVSNVVSVVVSVVSSVCSCVPPSQVSSCSVVVDGPVVVVVVVCPDPLNVVLVVQVVVLVVVVVVCCVVLVPDDPDPVSVVVVVVSVVVSVCSNVVSVCVSPCVVPD

InterPro domains:
  IPR032974 Polyprenol kinase family [PTHR13205] (31-233)

Secondary structure (DSSP, 8-state):
--HHHHHHHHHHHHHHHHHHHHHHHHHHHHHIIIIISTTS--HHHHHHHHHHHHHHHHHHHHHHHHHTTSS---GGG--PPPHHHHHHHHHHHHHHHHHHHHHHHHHHHHHHHHHHH-TTS-HHHHHHHHHHHHHHHHHHHHHHHHHIIIIIHHHHHHHHSS-HHHHHHHHHTSHHHHHHHHHHHHHHHHHHHHHHHHTTS---HHHHHHHHHHHHHHHHHHHHHHHHH-GGG--

Radius of gyration: 24.22 Å; chains: 1; bounding box: 74×55×47 Å

pLDDT: mean 85.22, std 11.41, range [31.19, 96.94]